Protein AF-Q6SKG0-F1 (afdb_monomer)

Organism: Paenarthrobacter aurescens (NCBI:txid43663)

Secondary structure (DSSP, 8-state):
-----HHHHHHHHHHHHHHHHHTT------SSHHHHHHHHHHHTTTTSTT---HHHHHHHHHHHHHHTHHHHHHHHHHHHHHHHHHHHHHHT-S--EEEEEEE-SSSEEEEEEETTB--S-GGGS-EEE-STT-SSHHHHHHHHTS-EEEEPP--TT-S-SEEEEEEEEEP-SSS--EEEEEEEEEESS-HHHHHTTHHHHHHHHHHHHHHHHHHHHHHHH--

pLDDT: mean 86.15, std 16.07, range [31.67, 98.69]

Nearest PDB structures (foldseek):
  5hl6-assembly1_B  TM=5.448E-01  e=1.831E-05  Burkholderia vietnamiensis G4
  8isk-assembly1_B  TM=4.109E-01  e=7.933E-02  Zea mays
  4f7u-assembly2_Q  TM=2.952E-01  e=3.413E-01  Drosophila melanogaster
  6alk-assembly1_A  TM=3.141E-01  e=2.149E+00  Fagus sylvatica
  9gnm-assembly1_A  TM=3.282E-01  e=2.951E+00  Escherichia coli

Foldseek 3Di:
DDDQDPVRCVVCVVVVQVVCVVVVDRDDDDPAPVVVVQCVQLVVPVPPPPDDDPLRLLQLLLVLCQVCLVVVQVVVLVLQLVLQVVQCVLQVHPDKKKWKWFANSPQKIWRRYINVDGDPDPVPIDIFGAACPTPDVQNNCLRRVHWDKAADPDDPPDQAGIKIKHFAFADAPPGHTGRGMMMMMGHNDGRVSCVVSCVSRVVSVVVSSPVVSDVSNCSRHPD

Sequence (223 aa):
SFAVSKDQFAEIRSALSDQWRAVGLQPVLLEDHSDAAQIIRELRHVTLPSYLSPQQRSRLLWEAHTRRFQDLQSTHVDQLERDASTMREALDVDRLNLTLWLANGEGELVKWAAQDRVYRDLAALRTVSTGHDSEWIAGKALGVDEVLIQDLPDDPTRRWRSVLAAPIPVPHPDFPAHSAAVLTLGLPEEASRYDASSMMWAGSLAEIADQWGLELSAVAFDH

Radius of gyration: 19.19 Å; Cα contacts (8 Å, |Δi|>4): 357; chains: 1; bounding box: 44×55×47 Å

Mean predicted aligned error: 8.41 Å

Structure (mmCIF, N/CA/C/O backbone):
data_AF-Q6SKG0-F1
#
_entry.id   AF-Q6SKG0-F1
#
loop_
_atom_site.group_PDB
_atom_site.id
_atom_site.type_symbol
_atom_site.label_atom_id
_atom_site.label_alt_id
_atom_site.label_comp_id
_atom_site.label_asym_id
_atom_site.label_entity_id
_atom_site.label_seq_id
_atom_site.pdbx_PDB_ins_code
_atom_site.Cartn_x
_atom_site.Cartn_y
_atom_site.Cartn_z
_atom_site.occupancy
_atom_site.B_iso_or_equiv
_atom_site.auth_seq_id
_atom_site.auth_comp_id
_atom_site.auth_asym_id
_atom_site.auth_atom_id
_atom_site.pdbx_PDB_model_num
ATOM 1 N N . SER A 1 1 ? 10.544 36.830 3.043 1.00 32.66 1 SER A N 1
ATOM 2 C CA . SER A 1 1 ? 11.067 35.465 2.876 1.00 32.66 1 SER A CA 1
ATOM 3 C C . SER A 1 1 ? 11.248 34.897 4.269 1.00 32.66 1 SER A C 1
ATOM 5 O O . SER A 1 1 ? 12.126 35.367 4.976 1.00 32.66 1 SER A O 1
ATOM 7 N N . PHE A 1 2 ? 10.337 34.032 4.716 1.00 31.67 2 PHE A N 1
ATOM 8 C CA . PHE A 1 2 ? 10.376 33.416 6.046 1.00 31.67 2 PHE A CA 1
ATOM 9 C C . PHE A 1 2 ? 10.642 31.924 5.852 1.00 31.67 2 PHE A C 1
ATOM 11 O O . PHE A 1 2 ? 9.712 31.132 5.793 1.00 31.67 2 PHE A O 1
ATOM 18 N N . ALA A 1 3 ? 11.909 31.563 5.662 1.00 37.06 3 ALA A N 1
ATOM 19 C CA . ALA A 1 3 ? 12.345 30.173 5.681 1.00 37.06 3 ALA A CA 1
ATOM 20 C C . ALA A 1 3 ? 12.946 29.915 7.065 1.00 37.06 3 ALA A C 1
ATOM 22 O O . ALA A 1 3 ? 14.038 30.393 7.365 1.00 37.06 3 ALA A O 1
ATOM 23 N N . VAL A 1 4 ? 12.180 29.250 7.926 1.00 42.06 4 VAL A N 1
ATOM 24 C CA . VAL A 1 4 ? 12.609 28.807 9.258 1.00 42.06 4 VAL A CA 1
ATOM 25 C C . VAL A 1 4 ? 13.083 27.361 9.106 1.00 42.06 4 VAL A C 1
ATOM 27 O O . VAL A 1 4 ? 12.373 26.556 8.507 1.00 42.06 4 VAL A O 1
ATOM 30 N N . SER A 1 5 ? 14.284 27.029 9.581 1.00 48.53 5 SER A N 1
ATOM 31 C CA . SER A 1 5 ? 14.792 25.647 9.528 1.00 48.53 5 SER A CA 1
ATOM 32 C C . SER A 1 5 ? 14.084 24.741 10.552 1.00 48.53 5 SER A C 1
ATOM 34 O O . SER A 1 5 ? 13.493 25.237 11.509 1.00 48.53 5 SER A O 1
ATOM 36 N N . LYS A 1 6 ? 14.150 23.408 10.385 1.00 45.81 6 LYS A N 1
ATOM 37 C CA . LYS A 1 6 ? 13.520 22.408 11.286 1.00 45.81 6 LYS A CA 1
ATOM 38 C C . LYS A 1 6 ? 13.923 22.609 12.755 1.00 45.81 6 LYS A C 1
ATOM 40 O O . LYS A 1 6 ? 13.064 22.558 13.631 1.00 45.81 6 LYS A O 1
ATOM 45 N N . ASP A 1 7 ? 15.189 22.942 13.005 1.00 53.22 7 ASP A N 1
ATOM 46 C CA . ASP A 1 7 ? 15.705 23.213 14.354 1.00 53.22 7 ASP A CA 1
ATOM 47 C C . ASP A 1 7 ? 15.093 24.489 14.951 1.00 53.22 7 ASP A C 1
ATOM 49 O O . ASP A 1 7 ? 14.637 24.499 16.091 1.00 53.22 7 ASP A O 1
ATOM 53 N N . GLN A 1 8 ? 14.975 25.546 14.144 1.00 49.38 8 GLN A N 1
ATOM 54 C CA . GLN A 1 8 ? 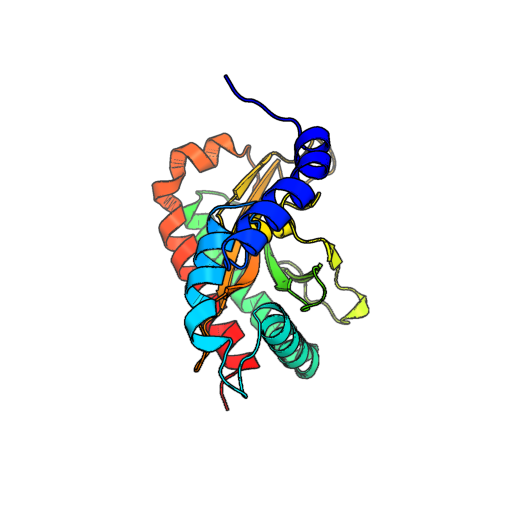14.342 26.797 14.561 1.00 49.38 8 GLN A CA 1
ATOM 55 C C . GLN A 1 8 ? 12.828 26.629 14.760 1.00 49.38 8 GLN A C 1
ATOM 57 O O . GLN A 1 8 ? 12.248 27.223 15.665 1.00 49.38 8 GLN A O 1
ATOM 62 N N . PHE A 1 9 ? 12.165 25.799 13.950 1.00 55.91 9 PHE A N 1
ATOM 63 C CA . PHE A 1 9 ? 10.747 25.499 14.131 1.00 55.91 9 PHE A CA 1
ATOM 64 C C . PHE A 1 9 ? 10.509 24.673 15.398 1.00 55.91 9 PHE A C 1
ATOM 66 O O . PHE A 1 9 ? 9.574 24.976 16.134 1.00 55.91 9 PHE A O 1
ATOM 73 N N . ALA A 1 10 ? 11.370 23.695 15.706 1.00 59.00 10 ALA A N 1
ATOM 74 C CA . ALA A 1 10 ? 11.306 22.919 16.945 1.00 59.00 10 ALA A CA 1
ATOM 75 C C . ALA A 1 10 ? 11.432 23.808 18.196 1.00 59.00 10 ALA A C 1
ATOM 77 O O . ALA A 1 10 ? 10.702 23.598 19.166 1.00 59.00 10 ALA A O 1
ATOM 78 N N . GLU A 1 11 ? 12.281 24.838 18.145 1.00 57.69 11 GLU A N 1
ATOM 79 C CA . GLU A 1 11 ? 12.440 25.824 19.222 1.00 57.69 11 GLU A CA 1
ATOM 80 C C . GLU A 1 11 ? 11.211 26.734 19.396 1.00 57.69 11 GLU A C 1
ATOM 82 O O . GLU A 1 11 ? 10.848 27.078 20.521 1.00 57.69 11 GLU A O 1
ATOM 87 N N . ILE A 1 12 ? 10.526 27.105 18.308 1.00 62.91 12 ILE A N 1
ATOM 88 C CA . ILE A 1 12 ? 9.364 28.016 18.357 1.00 62.91 12 ILE A CA 1
ATOM 89 C C . ILE A 1 12 ? 8.037 27.243 18.541 1.00 62.91 12 ILE A C 1
ATOM 91 O O . ILE A 1 12 ? 7.012 27.817 18.923 1.00 62.91 12 ILE A O 1
ATOM 95 N N . ARG A 1 13 ? 8.049 25.920 18.330 1.00 54.59 13 ARG A N 1
ATOM 96 C CA . ARG A 1 13 ? 6.890 25.011 18.367 1.00 54.59 13 ARG A CA 1
ATOM 97 C C . ARG A 1 13 ? 6.073 25.116 19.654 1.00 54.59 13 ARG A C 1
ATOM 99 O O . ARG A 1 13 ? 4.839 25.163 19.602 1.00 54.59 13 ARG A O 1
ATOM 106 N N . SER A 1 14 ? 6.743 25.133 20.807 1.00 60.50 14 SER A N 1
ATOM 107 C CA . SER A 1 14 ? 6.058 25.208 22.102 1.00 60.50 14 SER A CA 1
ATOM 108 C C . SER A 1 14 ? 5.440 26.588 22.316 1.00 60.50 14 SER A C 1
ATOM 110 O O . SER A 1 14 ? 4.273 26.676 22.681 1.00 60.50 14 SER A O 1
ATOM 112 N N . ALA A 1 15 ? 6.166 27.656 21.974 1.00 63.50 15 ALA A N 1
ATOM 113 C CA . ALA A 1 15 ? 5.698 29.032 22.112 1.00 63.50 15 ALA A CA 1
ATOM 114 C C . ALA A 1 15 ? 4.458 29.314 21.245 1.00 63.50 15 ALA A C 1
ATOM 116 O O . ALA A 1 15 ? 3.506 29.940 21.713 1.00 63.50 15 ALA A O 1
ATOM 117 N N . LEU A 1 16 ? 4.428 28.802 20.010 1.00 56.94 16 LEU A N 1
ATOM 118 C CA . LEU A 1 16 ? 3.247 28.854 19.142 1.00 56.94 16 LEU A CA 1
ATOM 119 C C . LEU A 1 16 ? 2.083 28.051 19.730 1.00 56.94 16 LEU A C 1
ATOM 121 O O . LEU A 1 16 ? 0.961 28.544 19.791 1.00 56.94 16 LEU A O 1
ATOM 125 N N . SER A 1 17 ? 2.336 26.837 20.217 1.00 59.09 17 SER A N 1
ATOM 126 C CA . SER A 1 17 ? 1.279 26.005 20.800 1.00 59.09 17 SER A CA 1
ATOM 127 C C . SER A 1 17 ? 0.659 26.643 22.051 1.00 59.09 17 SER A C 1
ATOM 129 O O . SER A 1 17 ? -0.557 26.606 22.247 1.00 59.09 17 SER A O 1
ATOM 131 N N . ASP A 1 18 ? 1.479 27.274 22.885 1.00 65.75 18 ASP A N 1
ATOM 132 C CA . ASP A 1 18 ? 1.037 27.894 24.131 1.00 65.75 18 ASP A CA 1
ATOM 133 C C . ASP A 1 18 ? 0.256 29.192 23.886 1.00 65.75 18 ASP A C 1
ATOM 135 O O . ASP A 1 18 ? -0.733 29.451 24.574 1.00 65.75 18 ASP A O 1
ATOM 139 N N . GLN A 1 19 ? 0.606 29.963 22.850 1.00 54.81 19 GLN A N 1
ATOM 140 C CA . GLN A 1 19 ? -0.176 31.136 22.441 1.00 54.81 19 GLN A CA 1
ATOM 141 C C . GLN A 1 19 ? -1.596 30.770 21.997 1.00 54.81 19 GLN A C 1
ATOM 143 O O . GLN A 1 19 ? -2.548 31.460 22.348 1.00 54.81 19 GLN A O 1
ATOM 148 N N . TRP A 1 20 ? -1.763 29.675 21.257 1.00 58.28 20 TRP A N 1
ATOM 149 C CA . TRP A 1 20 ? -3.080 29.259 20.769 1.00 58.28 20 TRP A CA 1
ATOM 150 C C . TRP A 1 20 ? -3.925 28.644 21.891 1.00 58.28 20 TRP A C 1
ATOM 152 O O . TRP A 1 20 ? -5.117 28.941 21.998 1.00 58.28 20 TRP A O 1
ATOM 162 N N . ARG A 1 21 ? -3.291 27.898 22.809 1.00 72.56 21 ARG A N 1
ATOM 163 C CA . ARG A 1 21 ? -3.927 27.436 24.056 1.00 72.56 21 ARG A CA 1
ATOM 164 C C . ARG A 1 21 ? -4.391 28.585 24.941 1.00 72.56 21 ARG A C 1
ATOM 166 O O . ARG A 1 21 ? -5.466 28.487 25.527 1.00 72.56 21 ARG A O 1
ATOM 173 N N . ALA A 1 22 ? -3.640 29.684 25.002 1.00 62.75 22 ALA A N 1
ATOM 174 C CA . ALA A 1 22 ? -4.023 30.870 25.769 1.00 62.75 22 ALA A CA 1
ATOM 175 C C . ALA A 1 22 ? -5.307 31.549 25.248 1.00 62.75 22 ALA A C 1
ATOM 177 O O . ALA A 1 22 ? -5.973 32.252 26.004 1.00 62.75 22 ALA A O 1
ATOM 178 N N . VAL A 1 23 ? -5.688 31.302 23.988 1.00 59.22 23 VAL A N 1
ATOM 179 C CA . VAL A 1 23 ? -6.944 31.779 23.372 1.00 59.22 23 VAL A CA 1
ATOM 180 C C . VAL A 1 23 ? -8.030 30.682 23.377 1.00 59.22 23 VAL A C 1
ATOM 182 O O . VAL A 1 23 ? -9.098 30.843 22.797 1.00 59.22 23 VAL A O 1
ATOM 185 N N . GLY A 1 24 ? -7.790 29.560 24.066 1.00 44.38 24 GLY A N 1
ATOM 186 C CA . GLY A 1 24 ? -8.742 28.453 24.196 1.00 44.38 24 GLY A CA 1
ATOM 187 C C . GLY A 1 24 ? -8.784 27.502 22.997 1.00 44.38 24 GLY A C 1
ATOM 188 O O . GLY A 1 24 ? -9.693 26.680 22.907 1.00 44.38 24 GLY A O 1
ATOM 189 N N . LEU A 1 25 ? -7.818 27.591 22.079 1.00 47.69 25 LEU A N 1
ATOM 190 C CA . LEU A 1 25 ? -7.682 26.671 20.950 1.00 47.69 25 LEU A CA 1
ATOM 191 C C . LEU A 1 25 ? -6.746 25.516 21.319 1.00 47.69 25 LEU A C 1
ATOM 193 O O . LEU A 1 25 ? -5.767 25.699 22.038 1.00 47.69 25 LEU A O 1
ATOM 197 N N . GLN A 1 26 ? -7.018 24.320 20.800 1.00 57.41 26 GLN A N 1
ATOM 198 C CA . GLN A 1 26 ? -6.138 23.163 20.962 1.00 57.41 26 GLN A CA 1
ATOM 199 C C . GLN A 1 26 ? -5.333 22.979 19.663 1.00 57.41 26 GLN A C 1
ATOM 201 O O . GLN A 1 26 ? -5.867 22.441 18.693 1.00 57.41 26 GLN A O 1
ATOM 206 N N . PRO A 1 27 ? -4.087 23.486 19.587 1.00 42.84 27 PRO A N 1
ATOM 207 C CA . PRO A 1 27 ? -3.313 23.442 18.355 1.00 42.84 27 PRO A CA 1
ATOM 208 C C . PRO A 1 27 ? -2.903 22.005 18.037 1.00 42.84 27 PRO A C 1
ATOM 210 O O . PRO A 1 27 ? -2.313 21.313 18.870 1.00 42.84 27 PRO A O 1
ATOM 213 N N . VAL A 1 28 ? -3.202 21.585 16.810 1.00 52.84 28 VAL A N 1
ATOM 214 C CA . VAL A 1 28 ? -2.710 20.347 16.210 1.00 52.84 28 VAL A CA 1
ATOM 215 C C . VAL A 1 28 ? -1.646 20.752 15.201 1.00 52.84 28 VAL A C 1
ATOM 217 O O . VAL A 1 28 ? -1.937 21.438 14.225 1.00 52.84 28 VAL A O 1
ATOM 220 N N . LEU A 1 29 ? -0.397 20.404 15.496 1.00 48.81 29 LEU A N 1
ATOM 221 C CA . LEU A 1 29 ? 0.732 20.687 14.618 1.00 48.81 29 LEU A CA 1
ATOM 222 C C . LEU A 1 29 ? 0.882 19.533 13.640 1.00 48.81 29 LEU A C 1
ATOM 224 O O . LEU A 1 29 ? 0.980 18.384 14.064 1.00 48.81 29 LEU A O 1
ATOM 228 N N . LEU A 1 30 ? 0.869 19.875 12.361 1.00 50.22 30 LEU A N 1
ATOM 229 C CA . LEU A 1 30 ? 0.820 18.949 11.242 1.00 50.22 30 LEU A CA 1
ATOM 230 C C . LEU A 1 30 ? 2.053 19.182 10.386 1.00 50.22 30 LEU A C 1
ATOM 232 O O . LEU A 1 30 ? 2.393 20.336 10.121 1.00 50.22 30 LEU A O 1
ATOM 236 N N . GLU A 1 31 ? 2.738 18.099 10.033 1.00 46.78 31 GLU A N 1
ATOM 237 C CA . GLU A 1 31 ? 3.952 18.161 9.220 1.00 46.78 31 GLU A CA 1
ATOM 238 C C . GLU A 1 31 ? 3.608 18.132 7.721 1.00 46.78 31 GLU A C 1
ATOM 240 O O . GLU A 1 31 ? 4.309 18.791 6.961 1.00 46.78 31 GLU A O 1
ATOM 245 N N . ASP A 1 32 ? 2.460 17.549 7.328 1.00 53.19 32 ASP A N 1
ATOM 246 C CA . ASP A 1 32 ? 1.981 17.499 5.938 1.00 53.19 32 ASP A CA 1
ATOM 247 C C . ASP A 1 32 ? 0.460 17.766 5.778 1.00 53.19 32 ASP A C 1
ATOM 249 O O . ASP A 1 32 ? -0.346 17.659 6.709 1.00 53.19 32 ASP A O 1
ATOM 253 N N . HIS A 1 33 ? 0.040 18.160 4.566 1.00 53.59 33 HIS A N 1
ATOM 254 C CA . HIS A 1 33 ? -1.359 18.494 4.243 1.00 53.59 33 HIS A CA 1
ATOM 255 C C . HIS A 1 33 ? -2.311 17.282 4.273 1.00 53.59 33 HIS A C 1
ATOM 257 O O . HIS A 1 33 ? -3.500 17.443 4.569 1.00 53.59 33 HIS A O 1
ATOM 263 N N . SER A 1 34 ? -1.807 16.081 3.993 1.00 57.22 34 SER A N 1
ATOM 264 C CA . SER A 1 34 ? -2.552 14.818 4.066 1.00 57.22 34 SER A CA 1
ATOM 265 C C . SER A 1 34 ? -2.885 14.427 5.507 1.00 57.22 34 SER A C 1
ATOM 267 O O . SER A 1 34 ? -4.039 14.096 5.795 1.00 57.22 34 SER A O 1
ATOM 269 N N . ASP A 1 35 ? -1.947 14.606 6.442 1.00 63.66 35 ASP A N 1
ATOM 270 C CA . ASP A 1 35 ? -2.199 14.441 7.880 1.00 63.66 35 ASP A CA 1
ATOM 271 C C . ASP A 1 35 ? -3.311 15.379 8.361 1.00 63.66 35 ASP A C 1
ATOM 273 O O . ASP A 1 35 ? -4.195 14.986 9.128 1.00 63.66 35 ASP A O 1
ATOM 277 N N . ALA A 1 36 ? -3.319 16.624 7.870 1.00 67.19 36 ALA A N 1
ATOM 278 C CA . ALA A 1 36 ? -4.369 17.590 8.180 1.00 67.19 36 ALA A CA 1
ATOM 279 C C . ALA A 1 36 ? -5.747 17.097 7.729 1.00 67.19 36 ALA A C 1
ATOM 281 O O . ALA A 1 36 ? -6.715 17.146 8.494 1.00 67.19 36 ALA A O 1
ATOM 282 N N . ALA A 1 37 ? -5.835 16.603 6.493 1.00 74.81 37 ALA A N 1
ATOM 283 C CA . ALA A 1 37 ? -7.068 16.066 5.939 1.00 74.81 37 ALA A CA 1
ATOM 284 C C . ALA A 1 37 ? -7.541 14.833 6.720 1.00 74.81 37 ALA A C 1
ATOM 286 O O . ALA A 1 37 ? -8.726 14.752 7.059 1.00 74.81 37 ALA A O 1
ATOM 287 N N . GLN A 1 38 ? -6.634 13.912 7.068 1.00 80.00 38 GLN A N 1
ATOM 288 C CA . GLN A 1 38 ? -6.981 12.748 7.878 1.00 80.00 38 GLN A CA 1
ATOM 289 C C . GLN A 1 38 ? -7.516 13.176 9.241 1.00 80.00 38 GLN A C 1
ATOM 291 O O . GLN A 1 38 ? -8.612 12.766 9.613 1.00 80.00 38 GLN A O 1
ATOM 296 N N . ILE A 1 39 ? -6.824 14.068 9.953 1.00 79.12 39 ILE A N 1
ATOM 297 C CA . ILE A 1 39 ? -7.284 14.550 11.260 1.00 79.12 39 ILE A CA 1
ATOM 298 C C . ILE A 1 39 ? -8.662 15.199 11.153 1.00 79.12 39 ILE A C 1
ATOM 300 O O . ILE A 1 39 ? -9.536 14.894 11.961 1.00 79.12 39 ILE A O 1
ATOM 304 N N . ILE A 1 40 ? -8.907 16.035 10.141 1.00 79.56 40 ILE A N 1
ATOM 305 C CA . ILE A 1 40 ? -10.224 16.655 9.928 1.00 79.56 40 ILE A CA 1
ATOM 306 C C . ILE A 1 40 ? -11.322 15.594 9.747 1.00 79.56 40 ILE A C 1
ATOM 308 O O . ILE A 1 40 ? -12.419 15.756 10.293 1.00 79.56 40 ILE A O 1
ATOM 312 N N . ARG A 1 41 ? -11.043 14.505 9.016 1.00 83.44 41 ARG A N 1
ATOM 313 C CA . ARG A 1 41 ? -11.975 13.375 8.855 1.00 83.44 41 ARG A CA 1
ATOM 314 C C . ARG A 1 41 ? -12.211 12.640 10.179 1.00 83.44 41 ARG A C 1
ATOM 316 O O . ARG A 1 41 ? -13.355 12.311 10.499 1.00 83.44 41 ARG A O 1
ATOM 323 N N . GLU A 1 42 ? -11.162 12.433 10.971 1.00 86.94 42 GLU A N 1
ATOM 324 C CA . GLU A 1 42 ? -11.243 11.738 12.261 1.00 86.94 42 GLU A CA 1
ATOM 325 C C . GLU A 1 42 ? -11.952 12.564 13.343 1.00 86.94 42 GLU A C 1
ATOM 327 O O . GLU A 1 42 ? -12.691 11.995 14.142 1.00 86.94 42 GLU A O 1
ATOM 332 N N . LEU A 1 43 ? -11.800 13.897 13.366 1.00 84.44 43 LEU A N 1
ATOM 333 C CA . LEU A 1 43 ? -12.284 14.779 14.446 1.00 84.44 43 LEU A CA 1
ATOM 334 C C . LEU A 1 43 ? -13.766 14.586 14.797 1.00 84.44 43 LEU A C 1
ATOM 336 O O . LEU A 1 43 ? -14.151 14.738 15.954 1.00 84.44 43 LEU A O 1
ATOM 340 N N . ARG A 1 44 ? -14.599 14.231 13.813 1.00 82.00 44 ARG A N 1
ATOM 341 C CA . ARG A 1 44 ? -16.038 13.981 14.011 1.00 82.00 44 ARG A CA 1
ATOM 342 C C . ARG A 1 44 ? -16.332 12.714 14.822 1.00 82.00 44 ARG A C 1
ATOM 344 O O . ARG A 1 44 ? -17.438 12.577 15.333 1.00 82.00 44 ARG A O 1
ATOM 351 N N . HIS A 1 45 ? -15.357 11.818 14.931 1.00 82.75 45 HIS A N 1
ATOM 352 C CA . HIS A 1 45 ? -15.480 10.495 15.535 1.00 82.75 45 HIS A CA 1
ATOM 353 C C . HIS A 1 45 ? -14.724 10.381 16.863 1.00 82.75 45 HIS A C 1
ATOM 355 O O . HIS A 1 45 ? -15.084 9.538 17.671 1.00 82.75 45 HIS A O 1
ATOM 361 N N . VAL A 1 46 ? -13.732 11.243 17.133 1.00 83.00 46 VAL A N 1
ATOM 362 C CA . VAL A 1 46 ? -12.845 11.155 18.318 1.00 83.00 46 VAL A CA 1
ATOM 363 C C . VAL A 1 46 ? -13.594 11.146 19.660 1.00 83.00 46 VAL A C 1
ATOM 365 O O . VAL A 1 46 ? -13.092 10.613 20.645 1.00 83.00 46 VAL A O 1
ATOM 368 N N . THR A 1 47 ? -14.795 11.722 19.726 1.00 80.75 47 THR A N 1
ATOM 369 C CA . THR A 1 47 ? -15.618 11.743 20.947 1.00 80.75 47 THR A CA 1
ATOM 370 C C . THR A 1 47 ? -16.482 10.493 21.133 1.00 80.75 47 THR A C 1
ATOM 372 O O . THR A 1 47 ? -17.104 10.341 22.187 1.00 80.75 47 THR A O 1
ATOM 375 N N . LEU A 1 48 ? -16.545 9.599 20.141 1.00 85.19 48 LEU A N 1
ATOM 376 C CA . LEU A 1 48 ? -17.306 8.357 20.227 1.00 85.19 48 LEU A CA 1
ATOM 377 C C . LEU A 1 48 ? -16.582 7.364 21.153 1.00 85.19 48 LEU A C 1
ATOM 379 O O . LEU A 1 48 ? -15.391 7.124 20.968 1.00 85.19 48 LEU A O 1
ATOM 383 N N . PRO A 1 49 ? -17.275 6.715 22.108 1.00 85.12 49 PRO A N 1
ATOM 384 C CA . PRO A 1 49 ? -16.649 5.733 23.001 1.00 85.12 49 PRO A CA 1
ATOM 385 C C . PRO A 1 49 ? -16.038 4.524 22.281 1.00 85.12 49 PRO A C 1
ATOM 387 O O . PRO A 1 49 ? -15.131 3.889 22.809 1.00 85.12 49 PRO A O 1
ATOM 390 N N . SER A 1 50 ? -16.552 4.195 21.095 1.00 89.81 50 SER A N 1
ATOM 391 C CA . SER A 1 50 ? -16.074 3.105 20.242 1.00 89.81 50 SER A CA 1
ATOM 392 C C . SER A 1 50 ? -14.965 3.525 19.278 1.00 89.81 50 SER A C 1
ATOM 394 O O . SER A 1 50 ? -14.513 2.691 18.500 1.00 89.81 50 SER A O 1
ATOM 396 N N . TYR A 1 51 ? -14.553 4.798 19.286 1.00 90.12 51 TYR A N 1
ATOM 397 C CA . TYR A 1 51 ? -13.588 5.325 18.330 1.00 90.12 51 TYR A CA 1
ATOM 398 C C . TYR A 1 51 ? -12.270 4.553 18.359 1.00 90.12 51 TYR A C 1
ATOM 400 O O . TYR A 1 51 ? -11.651 4.376 19.410 1.00 90.12 51 TYR A O 1
ATOM 408 N N . LEU A 1 52 ? -11.826 4.157 17.169 1.00 89.19 52 LEU A N 1
ATOM 409 C CA . LEU A 1 52 ? -10.517 3.570 16.940 1.00 89.19 52 LEU A CA 1
ATOM 410 C C . LEU A 1 52 ? -9.688 4.535 16.104 1.00 89.19 52 LEU A C 1
ATOM 412 O O . LEU A 1 52 ? -10.097 4.899 15.003 1.00 89.19 52 LEU A O 1
ATOM 416 N N . SER A 1 53 ? -8.511 4.913 16.597 1.00 88.75 53 SER A N 1
ATOM 417 C CA . SER A 1 53 ? -7.565 5.728 15.834 1.00 88.75 53 SER A CA 1
ATOM 418 C C . SER A 1 53 ? -7.037 4.974 14.604 1.00 88.75 53 SER A C 1
ATOM 420 O O . SER A 1 53 ? -7.006 3.739 14.621 1.00 88.75 53 SER A O 1
ATOM 422 N N . PRO A 1 54 ? -6.537 5.672 13.563 1.00 90.44 54 PRO A N 1
ATOM 423 C CA . PRO A 1 54 ? -5.883 5.028 12.419 1.00 90.44 54 PRO A CA 1
ATOM 424 C C . PRO A 1 54 ? -4.825 3.997 12.834 1.00 90.44 54 PRO A C 1
ATOM 426 O O . PRO A 1 54 ? -4.786 2.889 12.309 1.00 90.44 54 PRO A O 1
ATOM 429 N N . GLN A 1 55 ? -4.028 4.310 13.861 1.00 90.31 55 GLN A N 1
ATOM 430 C CA . GLN A 1 55 ? -3.024 3.395 14.402 1.00 90.31 55 GLN A CA 1
ATOM 431 C C . GLN A 1 55 ? -3.643 2.116 14.988 1.00 90.31 55 GLN A C 1
ATOM 433 O O . GLN A 1 55 ? -3.147 1.018 14.735 1.00 90.31 55 GLN A O 1
ATOM 438 N N . GLN A 1 56 ? -4.725 2.240 15.762 1.00 91.62 56 GLN A N 1
ATOM 439 C CA . GLN A 1 56 ? -5.436 1.087 16.321 1.00 91.62 56 GLN A CA 1
ATOM 440 C C . GLN A 1 56 ? -6.078 0.244 15.216 1.00 91.62 56 GLN A C 1
ATOM 442 O O . GLN A 1 56 ? -5.987 -0.980 15.262 1.00 91.62 56 GLN A O 1
ATOM 447 N N . ARG A 1 57 ? -6.661 0.881 14.195 1.00 94.94 57 ARG A N 1
ATOM 448 C CA . ARG A 1 57 ? -7.234 0.183 13.036 1.00 94.94 57 ARG A CA 1
ATOM 449 C C . ARG A 1 57 ? -6.163 -0.552 12.223 1.00 94.94 57 ARG A C 1
ATOM 451 O O . ARG A 1 57 ? -6.382 -1.702 11.863 1.00 94.94 57 ARG A O 1
ATOM 458 N N . SER A 1 58 ? -4.984 0.042 12.012 1.00 95.38 58 SER A N 1
ATOM 459 C CA . SER A 1 58 ? -3.842 -0.653 11.391 1.00 95.38 58 SER A CA 1
ATOM 460 C C . SER A 1 58 ? -3.364 -1.845 12.223 1.00 95.38 58 SER A C 1
ATOM 462 O O . SER A 1 58 ? -3.068 -2.895 11.663 1.00 95.38 58 SER A O 1
ATOM 464 N N . ARG A 1 59 ? -3.350 -1.732 13.560 1.00 96.12 59 ARG A N 1
ATOM 465 C CA . ARG A 1 59 ? -3.039 -2.871 14.439 1.00 96.12 59 ARG A CA 1
ATOM 466 C C . ARG A 1 59 ? -4.062 -4.004 14.286 1.00 96.12 59 ARG A C 1
ATOM 468 O O . ARG A 1 59 ? -3.658 -5.149 14.126 1.00 96.12 59 ARG A O 1
ATOM 475 N N . LEU A 1 60 ? -5.363 -3.700 14.273 1.00 96.88 60 LEU A N 1
ATOM 476 C CA . LEU A 1 60 ? -6.411 -4.710 14.054 1.00 96.88 60 LEU A CA 1
ATOM 477 C C . LEU A 1 60 ? -6.275 -5.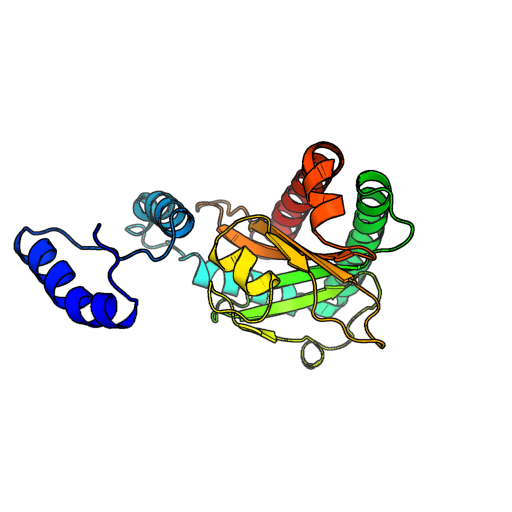393 12.691 1.00 96.88 60 LEU A C 1
ATOM 479 O O . LEU A 1 60 ? -6.382 -6.616 12.596 1.00 96.88 60 LEU A O 1
ATOM 483 N N . LEU A 1 61 ? -5.987 -4.609 11.649 1.00 97.12 61 LEU A N 1
ATOM 484 C CA . LEU A 1 61 ? -5.712 -5.122 10.313 1.00 97.12 61 LEU A CA 1
ATOM 485 C C . LEU A 1 61 ? -4.530 -6.091 10.340 1.00 97.12 61 LEU A C 1
ATOM 487 O O . LEU A 1 61 ? -4.659 -7.229 9.888 1.00 97.12 61 LEU A O 1
ATOM 491 N N . TRP A 1 62 ? -3.407 -5.686 10.928 1.00 97.62 62 TRP A N 1
ATOM 492 C CA . TRP A 1 62 ? -2.221 -6.526 11.074 1.00 97.62 62 TRP A CA 1
ATOM 493 C C . TRP A 1 62 ? -2.504 -7.828 11.841 1.00 97.62 62 TRP A C 1
ATOM 495 O O . TRP A 1 62 ? -2.141 -8.918 11.393 1.00 97.62 62 TRP A O 1
ATOM 505 N N . GLU A 1 63 ? -3.208 -7.754 12.969 1.00 97.81 63 GLU A N 1
ATOM 506 C CA . GLU A 1 63 ? -3.579 -8.918 13.784 1.00 97.81 63 GLU A CA 1
ATOM 507 C C . GLU A 1 63 ? -4.521 -9.884 13.046 1.00 97.81 63 GLU A C 1
ATOM 509 O O . GLU A 1 63 ? -4.406 -11.106 13.172 1.00 97.81 63 GLU A O 1
ATOM 514 N N . ALA A 1 64 ? -5.463 -9.372 12.251 1.00 97.44 64 ALA A N 1
ATOM 515 C CA . ALA A 1 64 ? -6.334 -10.205 11.426 1.00 97.44 64 ALA A CA 1
ATOM 516 C C . ALA A 1 64 ?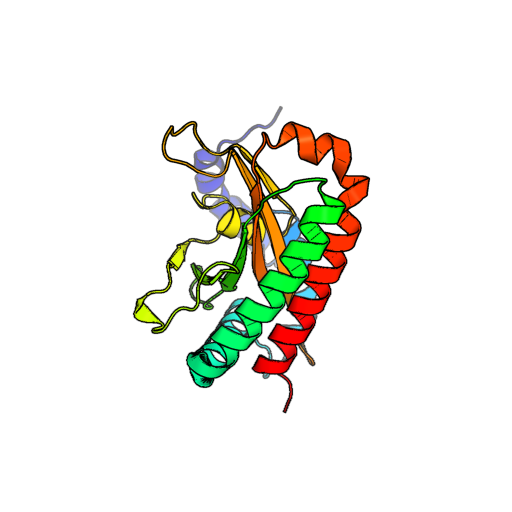 -5.546 -10.955 10.340 1.00 97.44 64 ALA A C 1
ATOM 518 O O . ALA A 1 64 ? -5.726 -12.164 10.168 1.00 97.44 64 ALA A O 1
ATOM 519 N N . HIS A 1 65 ? -4.623 -10.263 9.670 1.00 97.88 65 HIS A N 1
ATOM 520 C CA . HIS A 1 65 ? -3.800 -10.846 8.615 1.00 97.88 65 HIS A CA 1
ATOM 521 C C . HIS A 1 65 ? -2.824 -11.889 9.163 1.00 97.88 65 HIS A C 1
ATOM 523 O O . HIS A 1 65 ? -2.752 -13.006 8.653 1.00 97.88 65 HIS A O 1
ATOM 529 N N . THR A 1 66 ? -2.111 -11.571 10.244 1.00 97.38 66 THR A N 1
ATOM 530 C CA . THR A 1 66 ? -1.129 -12.481 10.858 1.00 97.38 66 THR A CA 1
ATOM 531 C C . THR A 1 66 ? -1.759 -13.774 11.379 1.00 97.38 66 THR A C 1
ATOM 533 O O . THR A 1 66 ? -1.172 -14.842 11.204 1.00 97.38 66 THR A O 1
ATOM 536 N N . ARG A 1 67 ? -2.983 -13.730 11.927 1.00 96.94 67 ARG A N 1
ATOM 537 C CA . ARG A 1 67 ? -3.734 -14.940 12.327 1.00 96.94 67 ARG A CA 1
ATOM 538 C C . ARG A 1 67 ? -4.025 -15.889 11.165 1.00 96.94 67 ARG A C 1
ATOM 540 O O . ARG A 1 67 ? -4.158 -17.089 11.385 1.00 96.94 67 ARG A O 1
ATOM 547 N N . ARG A 1 68 ? -4.116 -15.362 9.945 1.00 96.12 68 ARG A N 1
ATOM 548 C CA . ARG A 1 68 ? -4.410 -16.107 8.712 1.00 96.12 68 ARG A CA 1
ATOM 549 C C . ARG A 1 68 ? -3.210 -16.139 7.764 1.00 96.12 68 ARG A C 1
ATOM 551 O O . ARG A 1 68 ? -3.380 -16.317 6.563 1.00 96.12 68 ARG A O 1
ATOM 558 N N . PHE A 1 69 ? -1.997 -15.958 8.295 1.00 96.75 69 PHE A N 1
ATOM 559 C CA . PHE A 1 69 ? -0.792 -15.735 7.496 1.00 96.75 69 PHE A CA 1
ATOM 560 C C . PHE A 1 69 ? -0.592 -16.787 6.404 1.00 96.75 69 PHE A C 1
ATOM 562 O O . PHE A 1 69 ? -0.416 -16.425 5.248 1.00 96.75 69 PHE A O 1
ATOM 569 N N . GLN A 1 70 ? -0.659 -18.077 6.745 1.00 93.62 70 GLN A N 1
ATOM 570 C CA . GLN A 1 70 ? -0.395 -19.150 5.780 1.00 93.62 70 GLN A CA 1
ATOM 571 C C . GLN A 1 70 ? -1.376 -19.129 4.599 1.00 93.62 70 GLN A C 1
ATOM 573 O O . GLN A 1 70 ? -0.944 -19.220 3.452 1.00 93.62 70 GLN A O 1
ATOM 578 N N . ASP A 1 71 ? -2.667 -18.936 4.872 1.00 94.69 71 ASP A N 1
ATOM 579 C CA . ASP A 1 71 ? -3.714 -18.920 3.844 1.00 94.69 71 ASP A CA 1
ATOM 580 C C . ASP A 1 71 ? -3.635 -17.655 2.974 1.00 94.69 71 ASP A C 1
ATOM 582 O O . ASP A 1 71 ? -3.757 -17.700 1.745 1.00 94.69 71 ASP A O 1
ATOM 586 N N . LEU A 1 72 ? -3.412 -16.505 3.617 1.00 97.12 72 LEU A N 1
ATOM 587 C CA . LEU A 1 72 ? -3.364 -15.213 2.940 1.00 97.12 72 LEU A CA 1
ATOM 588 C C . LEU A 1 72 ? -2.076 -15.026 2.143 1.00 97.12 72 LEU A C 1
ATOM 590 O O . LEU A 1 72 ? -2.113 -14.357 1.120 1.00 97.12 72 LEU A O 1
ATOM 594 N N . GLN A 1 73 ? -0.953 -15.620 2.552 1.00 96.81 73 GLN A N 1
ATOM 595 C CA . GLN A 1 73 ? 0.305 -15.497 1.812 1.00 96.81 73 GLN A CA 1
ATOM 596 C C . GLN A 1 73 ? 0.177 -16.000 0.377 1.00 96.81 73 GLN A C 1
ATOM 598 O O . GLN A 1 73 ? 0.478 -15.254 -0.550 1.00 96.81 73 GLN A O 1
ATOM 603 N N . SER A 1 74 ? -0.302 -17.229 0.173 1.00 94.69 74 SER A N 1
ATOM 604 C CA . SER A 1 74 ? -0.488 -17.765 -1.180 1.00 94.69 74 SER A CA 1
ATOM 605 C C . SER A 1 74 ? -1.501 -16.944 -1.975 1.00 94.69 74 SER A C 1
ATOM 607 O O . SER A 1 74 ? -1.204 -16.520 -3.086 1.00 94.69 74 SER A O 1
ATOM 609 N N . THR A 1 75 ? -2.646 -16.632 -1.363 1.00 97.12 75 THR A N 1
ATOM 610 C CA . THR A 1 75 ? -3.711 -15.848 -2.006 1.00 97.12 75 THR A CA 1
ATOM 611 C C . THR A 1 75 ? -3.215 -14.472 -2.454 1.00 97.12 75 THR A C 1
ATOM 613 O O . THR A 1 75 ? -3.459 -14.053 -3.584 1.00 97.12 75 THR A O 1
ATOM 616 N N . HIS A 1 76 ? -2.482 -13.771 -1.587 1.00 98.25 76 HIS A N 1
ATOM 617 C CA . HIS A 1 76 ? -1.995 -12.429 -1.877 1.00 98.25 76 HIS A CA 1
ATOM 618 C C . HIS A 1 76 ? -0.873 -12.453 -2.915 1.00 98.25 76 HIS A C 1
ATOM 620 O O . HIS A 1 76 ? -0.815 -11.562 -3.752 1.00 98.25 76 HIS A O 1
ATOM 626 N N . VAL A 1 77 ? 0.002 -13.464 -2.908 1.00 98.00 77 VAL A N 1
ATOM 627 C CA . VAL A 1 77 ? 1.034 -13.621 -3.946 1.00 98.00 77 VAL A CA 1
ATOM 628 C C . VAL A 1 77 ? 0.399 -13.875 -5.318 1.00 98.00 77 VAL A C 1
ATOM 630 O O . VAL A 1 77 ? 0.798 -13.236 -6.289 1.00 98.00 77 VAL A O 1
ATOM 633 N N . ASP A 1 78 ? -0.637 -14.715 -5.392 1.00 97.50 78 ASP A N 1
ATOM 634 C CA . ASP A 1 78 ? -1.374 -14.979 -6.636 1.00 97.50 78 ASP A CA 1
ATOM 635 C C . ASP A 1 78 ? -2.146 -13.745 -7.140 1.00 97.50 78 ASP A C 1
ATOM 637 O O . ASP A 1 78 ? -2.299 -13.545 -8.348 1.00 97.50 78 ASP A O 1
ATOM 641 N N . GLN A 1 79 ? -2.659 -12.904 -6.234 1.00 98.19 79 GLN A N 1
ATOM 642 C CA . GLN A 1 79 ? -3.249 -11.612 -6.598 1.00 98.19 79 GLN A CA 1
ATOM 643 C C . GLN A 1 79 ? -2.173 -10.645 -7.112 1.00 98.19 79 GLN A C 1
ATOM 645 O O . GLN A 1 79 ? -2.328 -10.102 -8.203 1.00 98.19 79 GLN A O 1
ATOM 650 N N . LEU A 1 80 ? -1.038 -10.524 -6.413 1.00 98.50 80 LEU A N 1
ATOM 651 C CA . LEU A 1 80 ? 0.076 -9.676 -6.850 1.00 98.50 80 LEU A CA 1
ATOM 652 C C . LEU A 1 80 ? 0.630 -10.087 -8.218 1.00 98.50 80 LEU A C 1
ATOM 654 O O . LEU A 1 80 ? 1.021 -9.211 -8.980 1.00 98.50 80 LEU A O 1
ATOM 658 N N . GLU A 1 81 ? 0.672 -11.377 -8.559 1.00 97.69 81 GLU A N 1
ATOM 659 C CA . GLU A 1 81 ? 1.113 -11.821 -9.891 1.00 97.69 81 GLU A CA 1
ATOM 660 C C . GLU A 1 81 ? 0.126 -11.408 -10.997 1.00 97.69 81 GLU A C 1
ATOM 662 O O . GLU A 1 81 ? 0.543 -11.024 -12.094 1.00 97.69 81 GLU A O 1
ATOM 667 N N . ARG A 1 82 ? -1.184 -11.425 -10.713 1.00 97.81 82 ARG A N 1
ATOM 668 C CA . ARG A 1 82 ? -2.210 -10.922 -11.642 1.00 97.81 82 ARG A CA 1
ATOM 669 C C . ARG A 1 82 ? -2.095 -9.411 -11.820 1.00 97.81 82 ARG A C 1
ATOM 671 O O . ARG A 1 82 ? -1.997 -8.947 -12.955 1.00 97.81 82 ARG A O 1
ATOM 678 N N . ASP A 1 83 ? -1.999 -8.674 -10.719 1.00 98.31 83 ASP A N 1
ATOM 679 C CA . ASP A 1 83 ? -1.806 -7.220 -10.721 1.00 98.31 83 ASP A CA 1
ATOM 680 C C . ASP A 1 83 ? -0.511 -6.831 -11.440 1.00 98.31 83 ASP A C 1
ATOM 682 O O . ASP A 1 83 ? -0.456 -5.850 -12.181 1.00 98.31 83 ASP A O 1
ATOM 686 N N . ALA A 1 84 ? 0.539 -7.638 -11.280 1.00 97.88 84 ALA A N 1
ATOM 687 C CA . ALA A 1 84 ? 1.801 -7.451 -11.971 1.00 97.88 84 ALA A CA 1
ATOM 688 C C . ALA A 1 84 ? 1.653 -7.578 -13.484 1.00 97.88 84 ALA A C 1
ATOM 690 O O . ALA A 1 84 ? 2.319 -6.848 -14.213 1.00 97.88 84 ALA A O 1
ATOM 691 N N . SER A 1 85 ? 0.791 -8.476 -13.966 1.00 97.62 85 SER A N 1
ATOM 692 C CA . SER A 1 85 ? 0.484 -8.578 -15.393 1.00 97.62 85 SER A CA 1
ATOM 693 C C . SER A 1 85 ? -0.194 -7.312 -15.906 1.00 97.62 85 SER A C 1
ATOM 695 O O . SER A 1 85 ? 0.287 -6.733 -16.877 1.00 97.62 85 SER A O 1
ATOM 697 N N . THR A 1 86 ? -1.225 -6.835 -15.205 1.00 97.56 86 THR A N 1
ATOM 698 C CA . THR A 1 86 ? -1.920 -5.582 -15.536 1.00 97.56 86 THR A CA 1
ATOM 699 C C . THR A 1 86 ? -0.947 -4.403 -15.574 1.00 97.56 86 THR A C 1
ATOM 701 O O . THR A 1 86 ? -0.927 -3.627 -16.526 1.00 97.56 86 THR A O 1
ATOM 704 N N . MET A 1 87 ? -0.076 -4.293 -14.568 1.00 97.81 87 MET A N 1
ATOM 705 C CA . MET A 1 87 ? 0.882 -3.193 -14.491 1.00 97.81 87 MET A CA 1
ATOM 706 C C . MET A 1 87 ? 1.996 -3.292 -15.536 1.00 97.81 87 MET A C 1
ATOM 708 O O . MET A 1 87 ? 2.459 -2.254 -15.995 1.00 97.81 87 MET A O 1
ATOM 712 N N . ARG A 1 88 ? 2.422 -4.496 -15.947 1.00 97.25 88 ARG A N 1
ATOM 713 C CA . ARG A 1 88 ? 3.397 -4.663 -17.044 1.00 97.25 88 ARG A CA 1
ATOM 714 C C . ARG A 1 88 ? 2.858 -4.090 -18.347 1.00 97.25 88 ARG A C 1
ATOM 716 O O . ARG A 1 88 ? 3.585 -3.380 -19.034 1.00 97.25 88 ARG A O 1
ATOM 723 N N . GLU A 1 89 ? 1.594 -4.375 -18.649 1.00 96.19 89 GLU A N 1
ATOM 724 C CA . GLU A 1 89 ? 0.911 -3.855 -19.835 1.00 96.19 89 GLU A CA 1
ATOM 725 C C . GLU A 1 89 ? 0.742 -2.333 -19.757 1.00 96.19 89 GLU A C 1
ATOM 727 O O . GLU A 1 89 ? 1.081 -1.629 -20.704 1.00 96.19 89 GLU A O 1
ATOM 732 N N . ALA A 1 90 ? 0.293 -1.812 -18.612 1.00 96.19 90 ALA A N 1
ATOM 733 C CA . ALA A 1 90 ? 0.063 -0.379 -18.428 1.00 96.19 90 ALA A CA 1
ATOM 734 C C . ALA A 1 90 ? 1.356 0.463 -18.452 1.00 96.19 90 ALA A C 1
ATOM 736 O O . ALA A 1 90 ? 1.354 1.600 -18.926 1.00 96.19 90 ALA A O 1
ATOM 737 N N . LEU A 1 91 ? 2.462 -0.086 -17.938 1.00 95.44 91 LEU A N 1
ATOM 738 C CA . LEU A 1 91 ? 3.773 0.574 -17.889 1.00 95.44 91 LEU A CA 1
ATOM 739 C C . LEU A 1 91 ? 4.647 0.300 -19.123 1.00 95.44 91 LEU A C 1
ATOM 741 O O . LEU A 1 91 ? 5.733 0.871 -19.205 1.00 95.44 91 LEU A O 1
ATOM 745 N N . ASP A 1 92 ? 4.203 -0.564 -20.044 1.00 94.81 92 ASP A N 1
ATOM 746 C CA . ASP A 1 92 ? 4.969 -1.028 -21.211 1.00 94.81 92 ASP A CA 1
ATOM 747 C C . ASP A 1 92 ? 6.362 -1.574 -20.826 1.00 94.81 92 ASP A C 1
ATOM 749 O O . ASP A 1 92 ? 7.405 -1.126 -21.309 1.00 94.81 92 ASP A O 1
ATOM 753 N N . VAL A 1 93 ? 6.393 -2.526 -19.882 1.00 95.00 93 VAL A N 1
ATOM 754 C CA . VAL A 1 93 ? 7.633 -3.161 -19.400 1.00 95.00 93 VAL A CA 1
ATOM 755 C C . VAL A 1 93 ? 7.546 -4.685 -19.388 1.00 95.00 93 VAL A C 1
ATOM 757 O O . VAL A 1 93 ? 6.586 -5.275 -18.898 1.00 95.00 93 VAL A O 1
ATOM 760 N N . ASP A 1 94 ? 8.628 -5.349 -19.801 1.00 93.56 94 ASP A N 1
ATOM 761 C CA . ASP A 1 94 ? 8.715 -6.820 -19.775 1.00 93.56 94 ASP A CA 1
ATOM 762 C C . ASP A 1 94 ? 8.738 -7.394 -18.354 1.00 93.56 94 ASP A C 1
ATOM 764 O O . ASP A 1 94 ? 8.359 -8.539 -18.098 1.00 93.56 94 ASP A O 1
ATOM 768 N N . ARG A 1 95 ? 9.276 -6.620 -17.408 1.00 93.88 95 ARG A N 1
ATOM 769 C CA . ARG A 1 95 ? 9.524 -7.070 -16.041 1.00 93.88 95 ARG A CA 1
ATOM 770 C C . ARG A 1 95 ? 9.296 -5.947 -15.047 1.00 93.88 95 ARG A C 1
ATOM 772 O O . ARG A 1 95 ? 9.778 -4.837 -15.232 1.00 93.88 95 ARG A O 1
ATOM 779 N N . LEU A 1 96 ? 8.669 -6.304 -13.939 1.00 95.81 96 LEU A N 1
ATOM 780 C CA . LEU A 1 96 ? 8.542 -5.492 -12.735 1.00 95.81 96 LEU A CA 1
ATOM 781 C C . LEU A 1 96 ? 8.438 -6.426 -11.526 1.00 95.81 96 LEU A C 1
ATOM 783 O O . LEU A 1 96 ? 8.385 -7.649 -11.697 1.00 95.81 96 LEU A O 1
ATOM 787 N N . ASN A 1 97 ? 8.423 -5.868 -10.320 1.00 95.88 97 ASN A N 1
ATOM 788 C CA . ASN A 1 97 ? 8.111 -6.628 -9.113 1.00 95.88 97 ASN A CA 1
ATOM 789 C C . ASN A 1 97 ? 7.198 -5.854 -8.173 1.00 95.88 97 ASN A C 1
ATOM 791 O O . ASN A 1 97 ? 7.647 -4.884 -7.562 1.00 95.88 97 ASN A O 1
ATOM 795 N N . LEU A 1 98 ? 5.971 -6.341 -8.011 1.00 97.88 98 LEU A N 1
ATOM 796 C CA . LEU A 1 98 ? 5.016 -5.860 -7.029 1.00 97.88 98 LEU A CA 1
ATOM 797 C C . LEU A 1 98 ? 5.320 -6.423 -5.642 1.00 97.88 98 LEU A C 1
ATOM 799 O O . LEU A 1 98 ? 5.783 -7.553 -5.449 1.00 97.88 98 LEU A O 1
ATOM 803 N N . THR A 1 99 ? 5.079 -5.596 -4.639 1.00 98.38 99 THR A N 1
ATOM 804 C CA . THR A 1 99 ? 5.212 -5.945 -3.232 1.00 98.38 99 THR A CA 1
ATOM 805 C C . THR A 1 99 ? 4.175 -5.176 -2.437 1.00 98.38 99 THR A C 1
ATOM 807 O O . THR A 1 99 ? 4.091 -3.957 -2.559 1.00 98.38 99 THR A O 1
ATOM 810 N N . LEU A 1 100 ? 3.435 -5.899 -1.605 1.00 98.69 100 LEU A N 1
ATOM 811 C CA . LEU A 1 100 ? 2.480 -5.356 -0.655 1.00 98.69 100 LEU A CA 1
ATOM 812 C C . LEU A 1 100 ? 3.149 -5.189 0.710 1.00 98.69 100 LEU A C 1
ATOM 814 O O . LEU A 1 100 ? 3.752 -6.127 1.243 1.00 98.69 100 LEU A O 1
ATOM 818 N N . TRP A 1 101 ? 3.002 -4.002 1.282 1.00 98.50 101 TRP A N 1
ATOM 819 C CA . TRP A 1 101 ? 3.433 -3.654 2.629 1.00 98.50 101 TRP A CA 1
ATOM 820 C C . TRP A 1 101 ? 2.210 -3.364 3.491 1.00 98.50 101 TRP A C 1
ATOM 822 O O . TRP A 1 101 ? 1.312 -2.666 3.033 1.00 98.50 101 TRP A O 1
ATOM 832 N N . LEU A 1 102 ? 2.185 -3.859 4.728 1.00 98.25 102 LEU A N 1
ATOM 833 C CA . LEU A 1 102 ? 1.108 -3.599 5.689 1.00 98.25 102 LEU A CA 1
ATOM 834 C C . LEU A 1 102 ? 1.643 -2.827 6.890 1.00 98.25 102 LEU A C 1
ATOM 836 O O . LEU A 1 102 ? 2.713 -3.153 7.406 1.00 98.25 102 LEU A O 1
ATOM 840 N N . ALA A 1 103 ? 0.897 -1.828 7.353 1.00 96.50 103 ALA A N 1
ATOM 841 C CA . ALA A 1 103 ? 1.215 -1.119 8.582 1.00 96.50 103 ALA A CA 1
ATOM 842 C C . ALA A 1 103 ? 0.888 -2.007 9.786 1.00 96.50 103 ALA A C 1
ATOM 844 O O . ALA A 1 103 ? -0.223 -2.521 9.895 1.00 96.50 103 ALA A O 1
ATOM 845 N N . ASN A 1 104 ? 1.829 -2.162 10.717 1.00 93.00 104 ASN A N 1
ATOM 846 C CA . ASN A 1 104 ? 1.634 -3.010 11.902 1.00 93.00 104 ASN A CA 1
ATOM 847 C C . ASN A 1 104 ? 0.944 -2.293 13.080 1.00 93.00 104 ASN A C 1
ATOM 849 O O . ASN A 1 104 ? 0.680 -2.901 14.116 1.00 93.00 104 ASN A O 1
ATOM 853 N N . GLY A 1 105 ? 0.666 -0.992 12.944 1.00 88.88 105 GLY A N 1
ATOM 854 C CA . GLY A 1 105 ? 0.131 -0.157 14.025 1.00 88.88 105 GLY A CA 1
ATOM 855 C C . GLY A 1 105 ? 1.184 0.317 15.038 1.00 88.88 105 GLY A C 1
ATOM 856 O O . GLY A 1 105 ? 0.833 0.928 16.045 1.00 88.88 105 GLY A O 1
ATOM 857 N N . GLU A 1 106 ? 2.471 0.093 14.775 1.00 88.56 106 GLU A N 1
ATOM 858 C CA . GLU A 1 106 ? 3.601 0.485 15.637 1.00 88.56 106 GLU A CA 1
ATOM 859 C C . GLU A 1 106 ? 4.498 1.549 14.994 1.00 88.56 106 GLU A C 1
ATOM 861 O O . GLU A 1 106 ? 5.582 1.837 15.488 1.00 88.56 106 GLU A O 1
ATOM 866 N N . GLY A 1 107 ? 4.014 2.194 13.927 1.00 82.94 107 GLY A N 1
ATOM 867 C CA . GLY A 1 107 ? 4.802 3.155 13.147 1.00 82.94 107 GLY A CA 1
ATOM 868 C C . GLY A 1 107 ? 5.756 2.478 12.161 1.00 82.94 107 GLY A C 1
ATOM 869 O O . GLY A 1 107 ? 6.748 3.074 11.736 1.00 82.94 107 GLY A O 1
ATOM 870 N N . GLU A 1 108 ? 5.470 1.225 11.807 1.00 91.38 108 GLU A N 1
ATOM 871 C CA . GLU A 1 108 ? 6.275 0.447 10.880 1.00 91.38 108 GLU A CA 1
ATOM 872 C C . GLU A 1 108 ? 5.412 -0.164 9.771 1.00 91.38 108 GLU A C 1
ATOM 874 O O . GLU A 1 108 ? 4.225 -0.458 9.946 1.00 91.38 108 GLU A O 1
ATOM 879 N N . LEU A 1 109 ? 6.045 -0.381 8.622 1.00 94.94 109 LEU A N 1
ATOM 880 C CA . LEU A 1 109 ? 5.534 -1.180 7.519 1.00 94.94 109 LEU A CA 1
ATOM 881 C C . LEU A 1 109 ? 6.260 -2.516 7.484 1.00 94.94 109 LEU A C 1
ATOM 883 O O . LEU A 1 109 ? 7.489 -2.579 7.527 1.00 94.94 109 LEU A O 1
ATOM 887 N N . VAL A 1 110 ? 5.499 -3.584 7.309 1.00 97.62 110 VAL A N 1
ATOM 888 C CA . VAL A 1 110 ? 6.023 -4.931 7.131 1.00 97.62 110 VAL A CA 1
ATOM 889 C C . VAL A 1 110 ? 5.814 -5.351 5.685 1.00 97.62 110 VAL A C 1
ATOM 891 O O . VAL A 1 110 ? 4.704 -5.257 5.163 1.00 97.62 110 VAL A O 1
ATOM 894 N N . LYS A 1 111 ? 6.878 -5.826 5.029 1.00 97.50 111 LYS A N 1
ATOM 895 C CA . LYS A 1 111 ? 6.838 -6.400 3.680 1.00 97.50 111 LYS A CA 1
ATOM 896 C C . LYS A 1 111 ? 6.034 -7.695 3.715 1.00 97.50 111 LYS A C 1
ATOM 898 O O . LYS A 1 111 ? 6.608 -8.763 3.899 1.00 97.50 111 LYS A O 1
ATOM 903 N N . TRP A 1 112 ? 4.721 -7.580 3.574 1.00 97.94 112 TRP A N 1
ATOM 904 C CA . TRP A 1 112 ? 3.778 -8.670 3.762 1.00 97.94 112 TRP A CA 1
ATOM 905 C C . TRP A 1 112 ? 3.893 -9.715 2.660 1.00 97.94 112 TRP A C 1
ATOM 907 O O . TRP A 1 112 ? 4.125 -10.880 2.957 1.00 97.94 112 TRP A O 1
ATOM 917 N N . ALA A 1 113 ? 3.771 -9.309 1.397 1.00 97.62 113 ALA A N 1
ATOM 918 C CA . ALA A 1 113 ? 3.794 -10.223 0.259 1.00 97.62 113 ALA A CA 1
ATOM 919 C C . ALA A 1 113 ? 4.578 -9.620 -0.909 1.00 97.62 113 ALA A C 1
ATOM 921 O O . ALA A 1 113 ? 4.647 -8.403 -1.072 1.00 97.62 113 ALA A O 1
ATOM 922 N N . ALA A 1 114 ? 5.187 -10.471 -1.728 1.00 96.94 114 ALA A N 1
ATOM 923 C CA . ALA A 1 114 ? 5.847 -1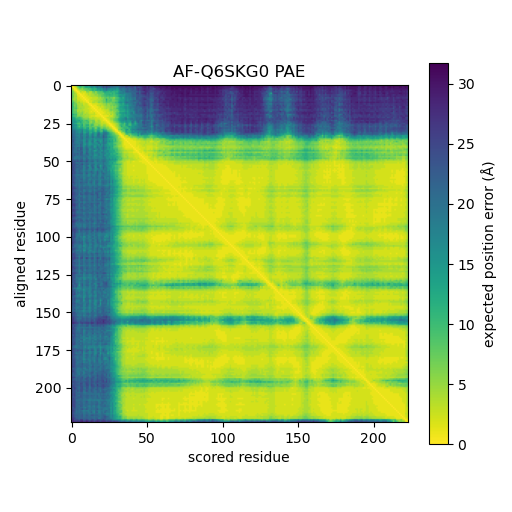0.072 -2.965 1.00 96.94 114 ALA A CA 1
ATOM 924 C C . ALA A 1 114 ? 5.505 -11.084 -4.053 1.00 96.94 114 ALA A C 1
ATOM 926 O O . ALA A 1 114 ? 5.508 -12.278 -3.778 1.00 96.94 114 ALA A O 1
ATOM 927 N N . GLN A 1 115 ? 5.248 -10.621 -5.277 1.00 96.12 115 GLN A N 1
ATOM 928 C CA . GLN A 1 115 ? 4.779 -11.497 -6.363 1.00 96.12 115 GLN A CA 1
ATOM 929 C C . GLN A 1 115 ? 5.729 -12.690 -6.625 1.00 96.12 115 GLN A C 1
ATOM 931 O O . GLN A 1 115 ? 5.313 -13.746 -7.079 1.00 96.12 115 GLN A O 1
ATOM 936 N N . ASP A 1 116 ? 7.029 -12.526 -6.348 1.00 93.50 116 ASP A N 1
ATOM 937 C CA . ASP A 1 116 ? 8.078 -13.475 -6.726 1.00 93.50 116 ASP A CA 1
ATOM 938 C C . ASP A 1 116 ? 8.361 -14.560 -5.675 1.00 93.50 116 ASP A C 1
ATOM 940 O O . ASP A 1 116 ? 9.231 -15.410 -5.892 1.00 93.50 116 ASP A O 1
ATOM 944 N N . ARG A 1 117 ? 7.694 -14.523 -4.512 1.00 94.25 117 ARG A N 1
ATOM 945 C CA . ARG A 1 117 ? 7.954 -15.461 -3.412 1.00 94.25 117 ARG A CA 1
ATOM 946 C C . ARG A 1 117 ? 6.796 -15.564 -2.428 1.00 94.25 117 ARG A C 1
ATOM 948 O O . ARG A 1 117 ? 6.156 -14.580 -2.088 1.00 94.25 117 ARG A O 1
ATOM 955 N N . VAL A 1 118 ? 6.6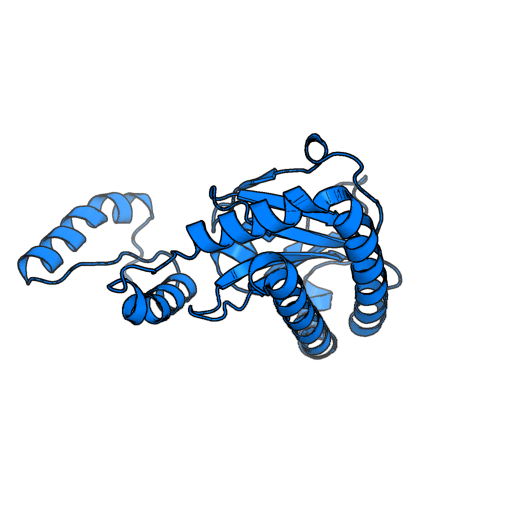60 -16.750 -1.842 1.00 96.25 118 VAL A N 1
ATOM 956 C CA . VAL A 1 118 ? 5.786 -16.998 -0.691 1.00 96.25 118 VAL A CA 1
ATOM 957 C C . VAL A 1 118 ? 6.635 -17.057 0.575 1.00 96.25 118 VAL A C 1
ATOM 959 O O . VAL A 1 118 ? 7.574 -17.858 0.665 1.00 96.25 118 VAL A O 1
ATOM 962 N N . TYR A 1 119 ? 6.313 -16.227 1.565 1.00 96.06 119 TYR A N 1
ATOM 963 C CA . TYR A 1 119 ? 6.947 -16.299 2.878 1.00 96.06 119 TYR A CA 1
ATOM 964 C C . TYR A 1 119 ? 6.329 -17.435 3.698 1.00 96.06 119 TYR A C 1
ATOM 966 O O . TYR A 1 119 ? 5.114 -17.574 3.774 1.00 96.06 119 TYR A O 1
ATOM 974 N N . ARG A 1 120 ? 7.173 -18.269 4.318 1.00 94.12 120 ARG A N 1
ATOM 975 C CA . ARG A 1 120 ? 6.719 -19.411 5.138 1.00 94.12 120 ARG A CA 1
ATOM 976 C C . ARG A 1 120 ? 6.556 -19.081 6.619 1.00 94.12 120 ARG A C 1
ATOM 978 O O . ARG A 1 120 ? 5.935 -19.854 7.339 1.00 94.12 120 ARG A O 1
ATOM 985 N N . ASP A 1 121 ? 7.124 -17.963 7.057 1.00 94.62 121 ASP A N 1
ATOM 986 C CA . ASP A 1 121 ? 7.129 -17.526 8.449 1.00 94.62 121 ASP A CA 1
ATOM 987 C C . ASP A 1 121 ? 7.034 -15.995 8.512 1.00 94.62 121 ASP A C 1
ATOM 989 O O . ASP A 1 121 ? 7.664 -15.299 7.710 1.00 94.62 121 ASP A O 1
ATOM 993 N N . LEU A 1 122 ? 6.279 -15.486 9.487 1.00 94.31 122 LEU A N 1
ATOM 994 C CA . LEU A 1 122 ? 6.195 -14.067 9.827 1.00 94.31 122 LEU A CA 1
ATOM 995 C C . LEU A 1 122 ? 7.565 -13.495 10.209 1.00 94.31 122 LEU A C 1
ATOM 997 O O . LEU A 1 122 ? 7.870 -12.357 9.863 1.00 94.31 122 LEU A O 1
ATOM 1001 N N . ALA A 1 123 ? 8.424 -14.289 10.855 1.00 94.44 123 ALA A N 1
ATOM 1002 C CA . ALA A 1 123 ? 9.772 -13.861 11.230 1.00 94.44 123 ALA A CA 1
ATOM 1003 C C . ALA A 1 123 ? 10.686 -13.582 10.018 1.00 94.44 123 ALA A C 1
ATOM 1005 O O . ALA A 1 123 ? 11.731 -12.950 10.163 1.00 94.44 123 ALA A O 1
ATOM 1006 N N . ALA A 1 124 ? 10.311 -14.047 8.820 1.00 93.50 124 ALA A N 1
ATOM 1007 C CA . ALA A 1 124 ? 11.053 -13.791 7.587 1.00 93.50 124 ALA A CA 1
ATOM 1008 C C . ALA A 1 124 ? 10.669 -12.462 6.911 1.00 93.50 124 ALA A C 1
ATOM 1010 O O . ALA A 1 124 ? 11.307 -12.071 5.925 1.00 93.50 124 ALA A O 1
ATOM 1011 N N . LEU A 1 125 ? 9.622 -11.787 7.394 1.00 96.38 125 LEU A N 1
ATOM 1012 C CA . LEU A 1 125 ? 9.166 -10.529 6.822 1.00 96.38 125 LEU A CA 1
ATOM 1013 C C . LEU A 1 125 ? 10.090 -9.386 7.244 1.00 96.38 125 LEU A C 1
ATOM 1015 O O . LEU A 1 125 ? 10.566 -9.312 8.374 1.00 96.38 125 LEU A O 1
ATOM 1019 N N . ARG A 1 126 ? 10.351 -8.472 6.308 1.00 95.94 126 ARG A N 1
ATOM 1020 C CA . ARG A 1 126 ? 11.143 -7.272 6.584 1.00 95.94 126 ARG A CA 1
ATOM 1021 C C . ARG A 1 126 ? 10.242 -6.187 7.150 1.00 95.94 126 ARG A C 1
ATOM 1023 O O . ARG A 1 126 ? 9.238 -5.867 6.523 1.00 95.94 126 ARG A O 1
ATOM 1030 N N . THR A 1 127 ? 10.690 -5.550 8.220 1.00 95.19 127 THR A N 1
ATOM 1031 C CA . THR A 1 127 ? 10.055 -4.362 8.794 1.00 95.19 127 THR A CA 1
ATOM 1032 C C . THR A 1 127 ? 10.868 -3.111 8.471 1.00 95.19 127 THR A C 1
ATOM 1034 O O . THR A 1 127 ? 12.100 -3.164 8.435 1.00 95.19 127 THR A O 1
ATOM 1037 N N . VAL A 1 128 ? 10.188 -2.002 8.187 1.00 91.19 128 VAL A N 1
ATOM 1038 C CA . VAL A 1 128 ? 10.782 -0.688 7.907 1.00 91.19 128 VAL A CA 1
ATOM 1039 C C . VAL A 1 128 ? 9.986 0.405 8.615 1.00 91.19 128 VAL A C 1
ATOM 1041 O O . VAL A 1 128 ? 8.779 0.269 8.795 1.00 91.19 128 VAL A O 1
ATOM 1044 N N . SER A 1 129 ? 10.635 1.502 8.994 1.00 84.88 129 SER A N 1
ATOM 1045 C CA . SER A 1 129 ? 9.957 2.644 9.614 1.00 84.88 129 SER A CA 1
ATOM 1046 C C . SER A 1 129 ? 9.078 3.408 8.618 1.00 84.88 129 SER A C 1
ATOM 1048 O O . SER A 1 129 ? 9.383 3.486 7.422 1.00 84.88 129 SER A O 1
ATOM 1050 N N . THR A 1 130 ? 7.993 4.003 9.114 1.00 81.81 130 THR A N 1
ATOM 1051 C CA . THR A 1 130 ? 7.132 4.922 8.348 1.00 81.81 130 THR A CA 1
ATOM 1052 C C . THR A 1 130 ? 7.460 6.386 8.615 1.00 81.81 130 THR A C 1
ATOM 1054 O O . THR A 1 130 ? 8.080 6.704 9.629 1.00 81.81 130 THR A O 1
ATOM 1057 N N . GLY A 1 131 ? 6.993 7.273 7.734 1.00 73.06 131 GLY A N 1
ATOM 1058 C CA . GLY A 1 131 ? 7.090 8.725 7.887 1.00 73.06 131 GLY A CA 1
ATOM 1059 C C . GLY A 1 131 ? 7.924 9.386 6.792 1.00 73.06 131 GLY A C 1
ATOM 1060 O O . GLY A 1 131 ? 8.622 8.712 6.031 1.00 73.06 131 GLY A O 1
ATOM 1061 N N . HIS A 1 132 ? 7.864 10.718 6.735 1.00 66.81 132 HIS A N 1
ATOM 1062 C CA . HIS A 1 132 ? 8.564 11.539 5.739 1.00 66.81 132 HIS A CA 1
ATOM 1063 C C . HIS A 1 132 ? 10.081 11.266 5.693 1.00 66.81 132 HIS A C 1
ATOM 1065 O O . HIS A 1 132 ? 10.686 11.184 4.623 1.00 66.81 132 HIS A O 1
ATOM 1071 N N . ASP A 1 133 ? 10.684 11.039 6.863 1.00 67.94 133 ASP A N 1
ATOM 1072 C CA . ASP A 1 133 ? 12.119 10.776 7.018 1.00 67.94 133 ASP A CA 1
ATOM 1073 C C . ASP A 1 133 ? 12.496 9.293 6.769 1.00 67.94 133 ASP A C 1
ATOM 1075 O O . ASP A 1 133 ? 13.648 8.905 6.964 1.00 67.94 133 ASP A O 1
ATOM 1079 N N . SER A 1 134 ? 11.557 8.433 6.342 1.00 76.12 134 SER A N 1
ATOM 1080 C CA . SER A 1 134 ? 11.847 7.015 6.091 1.00 76.12 134 SER A CA 1
ATOM 1081 C C . SER A 1 134 ? 12.836 6.833 4.935 1.00 76.12 134 SER A C 1
ATOM 1083 O O . SER A 1 134 ? 12.676 7.374 3.842 1.00 76.12 134 SER A O 1
ATOM 1085 N N . GLU A 1 135 ? 13.852 5.993 5.129 1.00 83.31 135 GLU A N 1
ATOM 1086 C CA . GLU A 1 135 ? 14.784 5.619 4.055 1.00 83.31 135 GLU A CA 1
ATOM 1087 C C . GLU A 1 135 ? 14.102 4.793 2.948 1.00 83.31 135 GLU A C 1
ATOM 1089 O O . GLU A 1 135 ? 14.619 4.673 1.835 1.00 83.31 135 GLU A O 1
ATOM 1094 N N . TRP A 1 136 ? 12.920 4.241 3.233 1.00 88.44 136 TRP A N 1
ATOM 1095 C CA . TRP A 1 136 ? 12.155 3.407 2.318 1.00 88.44 136 TRP A CA 1
ATOM 1096 C C . TRP A 1 136 ? 11.020 4.210 1.692 1.00 88.44 136 TRP A C 1
ATOM 1098 O O . TRP A 1 136 ? 10.172 4.753 2.397 1.00 88.44 136 TRP A O 1
ATOM 1108 N N . ILE A 1 137 ? 10.938 4.210 0.357 1.00 93.56 137 ILE A N 1
ATOM 1109 C CA . ILE A 1 137 ? 9.853 4.895 -0.366 1.00 93.56 137 ILE A CA 1
ATOM 1110 C C . ILE A 1 137 ? 8.465 4.439 0.087 1.00 93.56 137 ILE A C 1
ATOM 1112 O O . ILE A 1 137 ? 7.553 5.250 0.128 1.00 93.56 137 ILE A O 1
ATOM 1116 N N . ALA A 1 138 ? 8.312 3.174 0.495 1.00 93.50 138 ALA A N 1
ATOM 1117 C CA . ALA A 1 138 ? 7.050 2.683 1.034 1.00 93.50 138 ALA A CA 1
ATOM 1118 C C . ALA A 1 138 ? 6.646 3.447 2.306 1.00 93.50 138 ALA A C 1
ATOM 1120 O O . ALA A 1 138 ? 5.516 3.903 2.425 1.00 93.50 138 ALA A O 1
ATOM 1121 N N . GLY A 1 139 ? 7.589 3.644 3.233 1.00 90.81 139 GLY A N 1
ATOM 1122 C CA . GLY A 1 139 ? 7.352 4.398 4.464 1.00 90.81 139 GLY A CA 1
ATOM 1123 C C . GLY A 1 139 ? 7.071 5.876 4.208 1.00 90.81 139 GLY A C 1
ATOM 1124 O O . GLY A 1 139 ? 6.220 6.447 4.890 1.00 90.81 139 GLY A O 1
ATOM 1125 N N . LYS A 1 140 ? 7.734 6.463 3.203 1.00 90.56 140 LYS A N 1
ATOM 1126 C CA . LYS A 1 140 ? 7.478 7.835 2.745 1.00 90.56 140 LYS A CA 1
ATOM 1127 C C . LYS A 1 140 ? 6.087 7.983 2.147 1.00 90.56 140 LYS A C 1
ATOM 1129 O O . LYS A 1 140 ? 5.341 8.830 2.612 1.00 90.56 140 LYS A O 1
ATOM 1134 N N . ALA A 1 141 ? 5.734 7.137 1.178 1.00 91.56 141 ALA A N 1
ATOM 1135 C CA . ALA A 1 141 ? 4.450 7.171 0.478 1.00 91.56 141 ALA A CA 1
ATOM 1136 C C . ALA A 1 141 ? 3.271 7.004 1.443 1.00 91.56 141 ALA A C 1
ATOM 1138 O O . ALA A 1 141 ? 2.278 7.709 1.316 1.00 91.56 141 ALA A O 1
ATOM 1139 N N . LEU A 1 142 ? 3.405 6.133 2.454 1.00 90.12 142 LEU A N 1
ATOM 1140 C CA . LEU A 1 142 ? 2.407 6.024 3.520 1.00 90.12 142 LEU A CA 1
ATOM 1141 C C . LEU A 1 142 ? 2.322 7.300 4.367 1.00 90.12 142 LEU A C 1
ATOM 1143 O O . LEU A 1 142 ? 1.228 7.717 4.722 1.00 90.12 142 LEU A O 1
ATOM 1147 N N . GLY A 1 143 ? 3.470 7.886 4.720 1.00 84.38 143 GLY A N 1
ATOM 1148 C CA . GLY A 1 143 ? 3.535 9.073 5.572 1.00 84.38 143 GLY A CA 1
ATOM 1149 C C . GLY A 1 143 ? 2.945 10.319 4.914 1.00 84.38 143 GLY A C 1
ATOM 1150 O O . GLY A 1 143 ? 2.224 11.052 5.571 1.00 84.38 143 GLY A O 1
ATOM 1151 N N . VAL A 1 144 ? 3.219 10.533 3.624 1.00 84.44 144 VAL A N 1
ATOM 1152 C CA . VAL A 1 144 ? 2.674 11.683 2.882 1.00 84.44 144 VAL A CA 1
ATOM 1153 C C . VAL A 1 144 ? 1.310 11.399 2.251 1.00 84.44 144 VAL A C 1
ATOM 1155 O O . VAL A 1 144 ? 0.654 12.335 1.811 1.00 84.44 144 VAL A O 1
ATOM 1158 N N . ASP A 1 145 ? 0.862 10.142 2.240 1.00 88.25 145 ASP A N 1
ATOM 1159 C CA . ASP A 1 145 ? -0.377 9.677 1.599 1.00 88.25 145 ASP A CA 1
ATOM 1160 C C . ASP A 1 145 ? -0.466 10.020 0.096 1.00 88.25 145 ASP A C 1
ATOM 1162 O O . ASP A 1 145 ? -1.513 10.401 -0.423 1.00 88.25 145 ASP A O 1
ATOM 1166 N N . GLU A 1 146 ? 0.654 9.878 -0.621 1.00 90.75 146 GLU A N 1
ATOM 1167 C CA . GLU A 1 146 ? 0.757 10.169 -2.056 1.00 90.75 146 GLU A CA 1
ATOM 1168 C C . GLU A 1 146 ? 1.496 9.066 -2.820 1.00 90.75 146 GLU A C 1
ATOM 1170 O O . GLU A 1 146 ? 2.353 8.359 -2.281 1.00 90.75 146 GLU A O 1
ATOM 1175 N N . VAL A 1 147 ? 1.182 8.943 -4.115 1.00 94.25 147 VAL A N 1
ATOM 1176 C CA . VAL A 1 147 ? 1.947 8.091 -5.030 1.00 94.25 147 VAL A CA 1
ATOM 1177 C C . VAL A 1 147 ? 3.307 8.734 -5.275 1.00 94.25 147 VAL A C 1
ATOM 1179 O O . VAL A 1 147 ? 3.393 9.849 -5.785 1.00 94.25 147 VAL A O 1
ATOM 1182 N N . LEU A 1 148 ? 4.371 8.009 -4.945 1.00 94.62 148 LEU A N 1
ATOM 1183 C CA . LEU A 1 148 ? 5.748 8.454 -5.120 1.00 94.62 148 LEU A CA 1
ATOM 1184 C C . LEU A 1 148 ? 6.469 7.568 -6.126 1.00 94.62 148 LEU A C 1
ATOM 1186 O O . LEU A 1 148 ? 6.306 6.349 -6.121 1.00 94.62 148 LEU A O 1
ATOM 1190 N N . ILE A 1 149 ? 7.342 8.164 -6.929 1.00 95.38 149 ILE A N 1
ATOM 1191 C CA . ILE A 1 149 ? 8.319 7.436 -7.733 1.00 95.38 149 ILE A CA 1
ATOM 1192 C C . ILE A 1 149 ? 9.710 8.010 -7.484 1.00 95.38 149 ILE A C 1
ATOM 1194 O O . ILE A 1 149 ? 9.880 9.220 -7.353 1.00 95.38 149 ILE A O 1
ATOM 1198 N N . GLN A 1 150 ? 10.710 7.141 -7.361 1.00 94.50 150 GLN A N 1
ATOM 1199 C CA . GLN A 1 150 ? 12.089 7.575 -7.165 1.00 94.50 150 GLN A CA 1
ATOM 1200 C C . GLN A 1 150 ? 13.077 6.626 -7.837 1.00 94.50 150 GLN A C 1
ATOM 1202 O O . GLN A 1 150 ? 12.871 5.407 -7.860 1.00 94.50 150 GLN A O 1
ATOM 1207 N N . ASP A 1 151 ? 14.192 7.181 -8.300 1.00 94.69 151 ASP A N 1
ATOM 1208 C CA . ASP A 1 151 ? 15.346 6.389 -8.702 1.00 94.69 151 ASP A CA 1
ATOM 1209 C C . ASP A 1 151 ? 16.001 5.735 -7.486 1.00 94.69 151 ASP A C 1
ATOM 1211 O O . ASP A 1 151 ? 16.100 6.298 -6.390 1.00 94.69 151 ASP A O 1
ATOM 1215 N N . LEU A 1 152 ? 16.447 4.503 -7.682 1.00 91.06 152 LEU A N 1
ATOM 1216 C CA . LEU A 1 152 ? 17.268 3.796 -6.724 1.00 91.06 152 LEU A CA 1
ATOM 1217 C C . LEU A 1 152 ? 18.738 4.161 -6.963 1.00 91.06 152 LEU A C 1
ATOM 1219 O O . LEU A 1 152 ? 19.149 4.291 -8.113 1.00 91.06 152 LEU A O 1
ATOM 1223 N N . PRO A 1 153 ? 19.564 4.252 -5.903 1.00 87.75 153 PRO A N 1
ATOM 1224 C CA . PRO A 1 153 ? 21.004 4.416 -6.062 1.00 87.75 153 PRO A CA 1
ATOM 1225 C C . PRO A 1 153 ? 21.601 3.386 -7.028 1.00 87.75 153 PRO A C 1
ATOM 1227 O O . PRO A 1 153 ? 21.229 2.206 -6.963 1.00 87.75 153 PRO A O 1
ATOM 1230 N N . ASP A 1 154 ? 22.540 3.831 -7.863 1.00 80.62 154 ASP A N 1
ATOM 1231 C CA . ASP A 1 154 ? 23.251 2.973 -8.809 1.00 80.62 154 ASP A CA 1
ATOM 1232 C C . ASP A 1 154 ? 24.008 1.865 -8.070 1.00 80.62 154 ASP A C 1
ATOM 1234 O O . ASP A 1 154 ? 24.948 2.109 -7.312 1.00 80.62 154 ASP A O 1
ATOM 1238 N N . ASP A 1 155 ? 23.589 0.624 -8.304 1.00 82.81 155 ASP A N 1
ATOM 1239 C CA . ASP A 1 155 ? 24.224 -0.572 -7.766 1.00 82.81 155 ASP 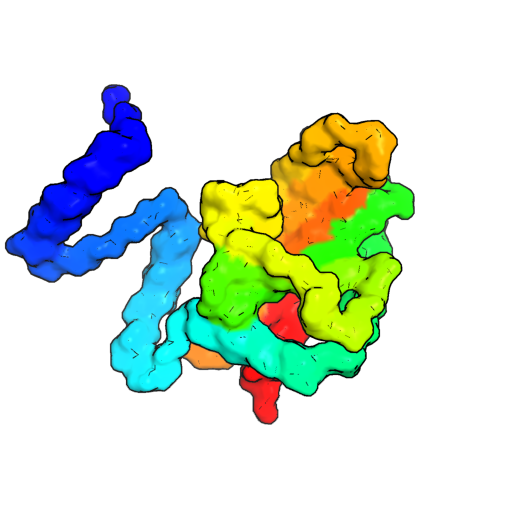A CA 1
ATOM 1240 C C . ASP A 1 155 ? 24.242 -1.649 -8.863 1.00 82.81 155 ASP A C 1
ATOM 1242 O O . ASP A 1 155 ? 23.179 -2.044 -9.352 1.00 82.81 155 ASP A O 1
ATOM 1246 N N . PRO A 1 156 ? 25.426 -2.151 -9.262 1.00 69.94 156 PRO A N 1
ATOM 1247 C CA . PRO A 1 156 ? 25.564 -3.091 -10.374 1.00 69.94 156 PRO A CA 1
ATOM 1248 C C . PRO A 1 156 ? 24.867 -4.438 -10.135 1.00 69.94 156 PRO A C 1
ATOM 1250 O O . PRO A 1 156 ? 24.646 -5.189 -11.083 1.00 69.94 156 PRO A O 1
ATOM 1253 N N . THR A 1 157 ? 24.517 -4.765 -8.889 1.00 75.00 157 THR A N 1
ATOM 1254 C CA . THR A 1 157 ? 23.799 -5.998 -8.534 1.00 75.00 157 THR A CA 1
ATOM 1255 C C . THR A 1 157 ? 22.282 -5.816 -8.484 1.00 75.00 157 THR A C 1
ATOM 1257 O O . THR A 1 157 ? 21.531 -6.789 -8.353 1.00 75.00 157 THR A O 1
ATOM 1260 N N . ARG A 1 158 ? 21.801 -4.573 -8.588 1.00 81.12 158 ARG A N 1
ATOM 1261 C CA . ARG A 1 158 ? 20.399 -4.232 -8.387 1.00 81.12 158 ARG A CA 1
ATOM 1262 C C . ARG A 1 158 ? 19.603 -4.425 -9.674 1.00 81.12 158 ARG A C 1
ATOM 1264 O O . ARG A 1 158 ? 19.912 -3.889 -10.731 1.00 81.12 158 ARG A O 1
ATOM 1271 N N . ARG A 1 159 ? 18.533 -5.215 -9.564 1.00 86.94 159 ARG A N 1
ATOM 1272 C CA . ARG A 1 159 ? 17.646 -5.560 -10.688 1.00 86.94 159 ARG A CA 1
ATOM 1273 C C . ARG A 1 159 ? 16.792 -4.381 -11.174 1.00 86.94 159 ARG A C 1
ATOM 1275 O O . ARG A 1 159 ? 16.428 -4.356 -12.348 1.00 86.94 159 ARG A O 1
ATOM 1282 N N . TRP A 1 160 ? 16.447 -3.467 -10.271 1.00 93.75 160 TRP A N 1
ATOM 1283 C CA . TRP A 1 160 ? 15.506 -2.366 -10.492 1.00 93.75 160 TRP A CA 1
ATOM 1284 C C . TRP A 1 160 ? 16.237 -1.028 -10.464 1.00 93.75 160 TRP A C 1
ATOM 1286 O O . TRP A 1 160 ? 17.117 -0.838 -9.625 1.00 93.75 160 TRP A O 1
ATOM 1296 N N . ARG A 1 161 ? 15.863 -0.118 -11.363 1.00 94.62 161 ARG A N 1
ATOM 1297 C CA . ARG A 1 161 ? 16.433 1.232 -11.454 1.00 94.62 161 ARG A CA 1
ATOM 1298 C C . ARG A 1 161 ? 15.606 2.268 -10.713 1.00 94.62 161 ARG A C 1
ATOM 1300 O O . ARG A 1 161 ? 16.182 3.164 -10.117 1.00 94.62 161 ARG A O 1
ATOM 1307 N N . SER A 1 162 ? 14.290 2.103 -10.674 1.00 95.62 162 SER A N 1
ATOM 1308 C CA . SER A 1 162 ? 13.395 2.962 -9.901 1.00 95.62 162 SER A CA 1
ATOM 1309 C C . SER A 1 162 ? 12.354 2.140 -9.146 1.00 95.62 162 SER A C 1
ATOM 1311 O O . SER A 1 162 ? 12.203 0.928 -9.356 1.00 95.62 162 SER A O 1
ATOM 1313 N N . VAL A 1 163 ? 11.675 2.792 -8.204 1.00 96.19 163 VAL A N 1
ATOM 1314 C CA . VAL A 1 163 ? 10.543 2.226 -7.468 1.00 96.19 163 VAL A CA 1
ATOM 1315 C C . VAL A 1 163 ? 9.398 3.218 -7.470 1.00 96.19 163 VAL A C 1
ATOM 1317 O O . VAL A 1 163 ? 9.591 4.378 -7.118 1.00 96.19 163 VAL A O 1
ATOM 1320 N N . LEU A 1 164 ? 8.215 2.722 -7.813 1.00 97.00 164 LEU A N 1
ATOM 1321 C CA . LEU A 1 164 ? 6.932 3.387 -7.613 1.00 97.00 164 LEU A CA 1
ATOM 1322 C C . LEU A 1 164 ? 6.309 2.862 -6.314 1.00 97.00 164 LEU A C 1
ATOM 1324 O O . LEU A 1 164 ? 6.376 1.661 -6.053 1.00 97.00 164 LEU A O 1
ATOM 1328 N N . ALA A 1 165 ? 5.708 3.727 -5.508 1.00 97.44 165 ALA A N 1
ATOM 1329 C CA . ALA A 1 165 ? 5.016 3.385 -4.274 1.00 97.44 165 ALA A CA 1
ATOM 1330 C C . ALA A 1 165 ? 3.661 4.089 -4.230 1.00 97.44 165 ALA A C 1
ATOM 1332 O O . ALA A 1 165 ? 3.605 5.306 -4.359 1.00 97.44 165 ALA A O 1
ATOM 1333 N N . ALA A 1 166 ? 2.589 3.330 -4.028 1.00 97.50 166 ALA A N 1
ATOM 1334 C CA . ALA A 1 166 ? 1.233 3.845 -3.900 1.00 97.50 166 ALA A CA 1
ATOM 1335 C C . ALA A 1 166 ? 0.652 3.454 -2.536 1.00 97.50 166 ALA A C 1
ATOM 1337 O O . ALA A 1 166 ? 0.597 2.255 -2.237 1.00 97.50 166 ALA A O 1
ATOM 1338 N N . PRO A 1 167 ? 0.242 4.421 -1.697 1.00 96.75 167 PRO A N 1
ATOM 1339 C CA . PRO A 1 167 ? -0.493 4.114 -0.481 1.00 96.75 167 PRO A CA 1
ATOM 1340 C C . PRO A 1 167 ? -1.842 3.487 -0.842 1.00 96.75 167 PRO A C 1
ATOM 1342 O O . PRO A 1 167 ? -2.439 3.797 -1.871 1.00 96.75 167 PRO A O 1
ATOM 1345 N N . ILE A 1 168 ? -2.300 2.579 0.011 1.00 98.06 168 ILE A N 1
ATOM 1346 C CA . ILE A 1 168 ? -3.576 1.885 -0.121 1.00 98.06 168 ILE A CA 1
ATOM 1347 C C . ILE A 1 168 ? -4.475 2.354 1.028 1.00 98.06 168 ILE A C 1
ATOM 1349 O O . ILE A 1 168 ? -4.257 1.946 2.183 1.00 98.06 168 ILE A O 1
ATOM 1353 N N . PRO A 1 169 ? -5.485 3.192 0.733 1.00 95.81 169 PRO A N 1
ATOM 1354 C CA . PRO A 1 169 ? -6.545 3.518 1.670 1.00 95.81 169 PRO A CA 1
ATOM 1355 C C . PRO A 1 169 ? -7.374 2.268 1.963 1.00 95.81 169 PRO A C 1
ATOM 1357 O O . PRO A 1 169 ? -7.942 1.658 1.059 1.00 95.81 169 PRO A O 1
ATOM 1360 N N . VAL A 1 170 ? -7.469 1.887 3.234 1.00 97.31 170 VAL A N 1
ATOM 1361 C CA . VAL A 1 170 ? -8.306 0.762 3.656 1.00 97.31 170 VAL A CA 1
ATOM 1362 C C . VAL A 1 170 ? -9.599 1.314 4.260 1.00 97.31 170 VAL A C 1
ATOM 1364 O O . VAL A 1 170 ? -9.535 2.070 5.237 1.00 97.31 170 VAL A O 1
ATOM 1367 N N . PRO A 1 171 ? -10.775 0.989 3.692 1.00 96.62 171 PRO A N 1
ATOM 1368 C CA . PRO A 1 171 ? -12.049 1.394 4.262 1.00 96.62 171 PRO A CA 1
ATOM 1369 C C . PRO A 1 171 ? -12.298 0.708 5.610 1.00 96.62 171 PRO A C 1
ATOM 1371 O O . PRO A 1 171 ? -11.796 -0.377 5.889 1.00 96.62 171 PRO A O 1
ATOM 1374 N N . HIS A 1 172 ? -13.094 1.359 6.454 1.00 94.81 172 HIS A N 1
ATOM 1375 C CA . HIS A 1 172 ? -13.604 0.798 7.700 1.00 94.81 172 HIS A CA 1
ATOM 1376 C C . HIS A 1 172 ? -15.126 1.005 7.730 1.00 94.81 172 HIS A C 1
ATOM 1378 O O . HIS A 1 172 ? -15.583 2.067 7.300 1.00 94.81 172 HIS A O 1
ATOM 1384 N N . PRO A 1 173 ? -15.927 0.048 8.237 1.00 93.25 173 PRO A N 1
ATOM 1385 C CA . PRO A 1 173 ? -17.390 0.160 8.236 1.00 93.25 173 PRO A CA 1
ATOM 1386 C C . PRO A 1 173 ? -17.903 1.399 8.986 1.00 93.25 173 PRO A C 1
ATOM 1388 O O . PRO A 1 173 ? -18.798 2.090 8.506 1.00 93.25 173 PRO A O 1
ATOM 1391 N N . ASP A 1 174 ? -17.295 1.705 10.136 1.00 92.19 174 ASP A N 1
ATOM 1392 C CA . ASP A 1 174 ? -17.760 2.778 11.029 1.00 92.19 174 ASP A CA 1
ATOM 1393 C C . ASP A 1 174 ? -16.894 4.049 11.034 1.00 92.19 174 ASP A C 1
ATOM 1395 O O . ASP A 1 174 ? -17.274 5.052 11.640 1.00 92.19 174 ASP A O 1
ATOM 1399 N N . PHE A 1 175 ? -15.710 4.021 10.414 1.00 91.62 175 PHE A N 1
ATOM 1400 C CA . PHE A 1 175 ? -14.705 5.081 10.553 1.00 91.62 175 PHE A CA 1
ATOM 1401 C C . PHE A 1 175 ? -14.150 5.490 9.189 1.00 91.62 175 PHE A C 1
ATOM 1403 O O . PHE A 1 175 ? -14.228 4.710 8.239 1.00 91.62 175 PHE A O 1
ATOM 1410 N N . PRO A 1 176 ? -13.580 6.702 9.060 1.00 90.75 176 PRO A N 1
ATOM 1411 C CA . PRO A 1 176 ? -12.949 7.118 7.819 1.00 90.75 176 PRO A CA 1
ATOM 1412 C C . PRO A 1 176 ? -11.880 6.123 7.370 1.00 90.75 176 PRO A C 1
ATOM 1414 O O . PRO A 1 176 ? -11.114 5.606 8.188 1.00 90.75 176 PRO A O 1
ATOM 1417 N N . ALA A 1 177 ? -11.797 5.912 6.056 1.00 93.19 177 ALA A N 1
ATOM 1418 C CA . ALA A 1 177 ? -10.675 5.199 5.472 1.00 93.19 177 ALA A CA 1
ATOM 1419 C C . ALA A 1 177 ? -9.359 5.889 5.858 1.00 93.19 177 ALA A C 1
ATOM 1421 O O . ALA A 1 177 ? -9.290 7.118 5.995 1.00 93.19 177 ALA A O 1
ATOM 1422 N N . HIS A 1 178 ? -8.316 5.090 6.030 1.00 92.81 178 HIS A N 1
ATOM 1423 C CA . HIS A 1 178 ? -6.959 5.578 6.234 1.00 92.81 178 HIS A CA 1
ATOM 1424 C C . HIS A 1 178 ? -5.983 4.685 5.483 1.00 92.81 178 HIS A C 1
ATOM 1426 O O . HIS A 1 178 ? -6.244 3.499 5.275 1.00 92.81 178 HIS A O 1
ATOM 1432 N N . SER A 1 179 ? -4.847 5.247 5.091 1.00 93.88 179 SER A N 1
ATOM 1433 C CA . SER A 1 179 ? -3.797 4.470 4.447 1.00 93.88 179 SER A CA 1
ATOM 1434 C C . SER A 1 179 ? -3.151 3.533 5.460 1.00 93.88 179 SER A C 1
ATOM 1436 O O . SER A 1 179 ? -2.559 3.958 6.454 1.00 93.88 179 SER A O 1
ATOM 1438 N N . ALA A 1 180 ? -3.329 2.233 5.232 1.00 95.62 180 ALA A N 1
ATOM 1439 C CA . ALA A 1 180 ? -2.865 1.166 6.123 1.00 95.62 180 ALA A CA 1
ATOM 1440 C C . ALA A 1 180 ? -1.922 0.184 5.418 1.00 95.62 180 ALA A C 1
ATOM 1442 O O . ALA A 1 180 ? -1.385 -0.729 6.048 1.00 95.62 180 ALA A O 1
ATOM 1443 N N . ALA A 1 181 ? -1.720 0.362 4.116 1.00 98.06 181 ALA A N 1
ATOM 1444 C CA . ALA A 1 181 ? -0.865 -0.474 3.299 1.00 98.06 181 ALA A CA 1
ATOM 1445 C C . ALA A 1 181 ? -0.213 0.347 2.182 1.00 98.06 181 ALA A C 1
ATOM 1447 O O . ALA A 1 181 ? -0.592 1.489 1.932 1.00 98.06 181 ALA A O 1
ATOM 1448 N N . VAL A 1 182 ? 0.794 -0.231 1.531 1.00 98.31 182 VAL A N 1
ATOM 1449 C CA . VAL A 1 182 ? 1.472 0.367 0.375 1.00 98.31 182 VAL A CA 1
ATOM 1450 C C . VAL A 1 182 ? 1.768 -0.713 -0.649 1.00 98.31 182 VAL A C 1
ATOM 1452 O O . VAL A 1 182 ? 2.307 -1.767 -0.303 1.00 98.31 182 VAL A O 1
ATOM 1455 N N . LEU A 1 183 ? 1.482 -0.434 -1.916 1.00 98.44 183 LEU A N 1
ATOM 1456 C CA . LEU A 1 183 ? 1.959 -1.227 -3.039 1.00 98.44 183 LEU A CA 1
ATOM 1457 C C . LEU A 1 183 ? 3.236 -0.597 -3.590 1.00 98.44 183 LEU A C 1
ATOM 1459 O O . LEU A 1 183 ? 3.248 0.579 -3.936 1.00 98.44 183 LEU A O 1
ATOM 1463 N N . THR A 1 184 ? 4.315 -1.368 -3.700 1.00 98.25 184 THR A N 1
ATOM 1464 C CA . THR A 1 184 ? 5.540 -0.915 -4.375 1.00 98.25 184 THR A CA 1
ATOM 1465 C C . THR A 1 184 ? 5.825 -1.729 -5.621 1.00 98.25 184 THR A C 1
ATOM 1467 O O . THR A 1 184 ? 5.743 -2.956 -5.566 1.00 98.25 184 THR A O 1
ATOM 1470 N N . LEU A 1 185 ? 6.238 -1.065 -6.698 1.00 97.88 185 LEU A N 1
ATOM 1471 C CA . LEU A 1 185 ? 6.642 -1.672 -7.960 1.00 97.88 185 LEU A CA 1
ATOM 1472 C C . LEU A 1 185 ? 8.121 -1.371 -8.200 1.00 97.88 185 LEU A C 1
ATOM 1474 O O . LEU A 1 185 ? 8.509 -0.214 -8.325 1.00 97.88 185 LEU A O 1
ATOM 1478 N N . GLY A 1 186 ? 8.952 -2.408 -8.278 1.00 96.75 186 GLY A N 1
ATOM 1479 C CA . GLY A 1 186 ? 10.318 -2.280 -8.787 1.00 96.75 186 GLY A CA 1
ATOM 1480 C C . GLY A 1 186 ? 10.304 -2.207 -10.310 1.00 96.75 186 GLY A C 1
ATOM 1481 O O . GLY A 1 186 ? 9.758 -3.110 -10.947 1.00 96.75 186 GLY A O 1
ATOM 1482 N N . LEU A 1 187 ? 10.905 -1.161 -10.877 1.00 96.56 187 LEU A N 1
ATOM 1483 C CA . LEU A 1 187 ? 10.845 -0.847 -12.303 1.00 96.56 187 LEU A CA 1
ATOM 1484 C C . LEU A 1 187 ? 12.235 -0.914 -12.961 1.00 96.56 187 LEU A C 1
ATOM 1486 O O . LEU A 1 187 ? 13.252 -0.648 -12.309 1.00 96.56 187 LEU A O 1
ATOM 1490 N N . PRO A 1 188 ? 12.320 -1.332 -14.236 1.00 94.69 188 PRO A N 1
ATOM 1491 C CA . PRO A 1 188 ? 13.595 -1.551 -14.913 1.00 94.69 188 PRO A CA 1
ATOM 1492 C C . PRO A 1 188 ? 14.300 -0.266 -15.362 1.00 94.69 188 PRO A C 1
ATOM 1494 O O . PRO A 1 188 ? 15.500 -0.330 -15.628 1.00 94.69 188 PRO A O 1
ATOM 1497 N N . GLU A 1 189 ? 13.597 0.865 -15.442 1.00 94.00 189 GLU A N 1
ATOM 1498 C CA . GLU A 1 189 ? 14.117 2.137 -15.962 1.00 94.00 189 GLU A CA 1
ATOM 1499 C C . GLU A 1 189 ? 14.068 3.263 -14.923 1.00 94.00 189 GLU A C 1
ATOM 1501 O O . GLU A 1 189 ? 13.625 3.051 -13.796 1.00 94.00 189 GLU A O 1
ATOM 1506 N N . GLU A 1 190 ? 14.576 4.439 -15.280 1.00 94.81 190 GLU A N 1
ATOM 1507 C CA . GLU A 1 190 ? 14.572 5.628 -14.420 1.00 94.81 190 GLU A CA 1
ATOM 1508 C C . GLU A 1 190 ? 13.151 6.183 -14.237 1.00 94.81 190 GLU A C 1
ATOM 1510 O O . GLU A 1 190 ? 12.310 6.090 -15.135 1.00 94.81 190 GLU A O 1
ATOM 1515 N N . ALA A 1 191 ? 12.894 6.793 -13.082 1.00 94.44 191 ALA A N 1
ATOM 1516 C CA . ALA A 1 191 ? 11.599 7.331 -12.675 1.00 94.44 191 ALA A CA 1
ATOM 1517 C C . ALA A 1 191 ? 11.016 8.307 -13.712 1.00 94.44 191 ALA A C 1
ATOM 1519 O O . ALA A 1 191 ? 9.834 8.230 -14.053 1.00 94.44 191 ALA A O 1
ATOM 1520 N N . SER A 1 192 ? 11.876 9.148 -14.296 1.00 93.62 192 SER A N 1
ATOM 1521 C CA . SER A 1 192 ? 11.501 10.170 -15.282 1.00 93.62 192 SER A CA 1
ATOM 1522 C C . SER A 1 192 ? 10.749 9.618 -16.503 1.00 93.62 192 SER A C 1
ATOM 1524 O O . SER A 1 192 ? 9.900 10.308 -17.073 1.00 93.62 192 SER A O 1
ATOM 1526 N N . ARG A 1 193 ? 11.009 8.361 -16.895 1.00 92.38 193 ARG A N 1
ATOM 1527 C CA . ARG A 1 193 ? 10.318 7.700 -18.013 1.00 92.38 193 ARG A CA 1
ATOM 1528 C C . ARG A 1 193 ? 8.855 7.390 -17.686 1.00 92.38 193 ARG A C 1
ATOM 1530 O O . ARG A 1 193 ? 7.990 7.472 -18.562 1.00 92.38 193 ARG A O 1
ATOM 1537 N N . TYR A 1 194 ? 8.576 7.051 -16.434 1.00 92.31 194 TYR A N 1
ATOM 1538 C CA . TYR A 1 194 ? 7.237 6.692 -15.975 1.00 92.31 194 TYR A CA 1
ATOM 1539 C C . TYR A 1 194 ? 6.419 7.923 -15.583 1.00 92.31 194 TYR A C 1
ATOM 1541 O O . TYR A 1 194 ? 5.216 7.948 -15.840 1.00 92.31 194 TYR A O 1
ATOM 1549 N N . ASP A 1 195 ? 7.062 8.976 -15.069 1.00 86.50 195 ASP A N 1
ATOM 1550 C CA . ASP A 1 195 ? 6.407 10.264 -14.800 1.00 86.50 195 ASP A CA 1
ATOM 1551 C C . ASP A 1 195 ? 5.786 10.863 -16.066 1.00 86.50 195 ASP A C 1
ATOM 1553 O O . ASP A 1 195 ? 4.619 11.271 -16.078 1.00 86.50 195 ASP A O 1
ATOM 1557 N N . ALA A 1 196 ? 6.543 10.839 -17.169 1.00 80.62 196 ALA A N 1
ATOM 1558 C CA . ALA A 1 196 ? 6.102 11.343 -18.468 1.00 80.62 196 ALA A CA 1
ATOM 1559 C C . ALA A 1 196 ? 4.897 10.577 -19.049 1.00 80.62 196 ALA A C 1
ATOM 1561 O O . ALA A 1 196 ? 4.202 11.097 -19.922 1.00 80.62 196 ALA A O 1
ATOM 1562 N N . SER A 1 197 ? 4.647 9.355 -18.572 1.00 86.50 197 SER A N 1
ATOM 1563 C CA . SER A 1 197 ? 3.586 8.458 -19.038 1.00 86.50 197 SER A CA 1
ATOM 1564 C C . SER A 1 197 ? 2.549 8.137 -17.957 1.00 86.50 197 SER A C 1
ATOM 1566 O O . SER A 1 197 ? 1.760 7.212 -18.127 1.00 86.50 197 SER A O 1
ATOM 1568 N N . SER A 1 198 ? 2.486 8.924 -16.876 1.00 87.88 198 SER A N 1
ATOM 1569 C CA . SER A 1 198 ? 1.568 8.711 -15.740 1.00 87.88 198 SER A CA 1
ATOM 1570 C C . SER A 1 198 ? 0.104 8.503 -16.131 1.00 87.88 198 SER A C 1
ATOM 1572 O O . SER A 1 198 ? -0.564 7.640 -15.568 1.00 87.88 198 SER A O 1
ATOM 1574 N N . MET A 1 199 ? -0.384 9.200 -17.161 1.00 88.12 199 MET A N 1
ATOM 1575 C CA . MET A 1 199 ? -1.752 9.025 -17.673 1.00 88.12 199 MET A CA 1
ATOM 1576 C C . MET A 1 199 ? -2.047 7.612 -18.209 1.00 88.12 199 MET A C 1
ATOM 1578 O O . MET A 1 199 ? -3.213 7.238 -18.286 1.00 88.12 199 MET A O 1
ATOM 1582 N N . MET A 1 200 ? -1.022 6.835 -18.576 1.00 89.12 200 MET A N 1
ATOM 1583 C CA . MET A 1 200 ? -1.168 5.483 -19.130 1.00 89.12 200 MET A CA 1
ATOM 1584 C C . MET A 1 200 ? -1.348 4.413 -18.050 1.00 89.12 200 MET A C 1
ATOM 1586 O O . MET A 1 200 ? -1.992 3.402 -18.309 1.00 89.12 200 MET A O 1
ATOM 1590 N N . TRP A 1 201 ? -0.804 4.629 -16.847 1.00 94.56 201 TRP A N 1
ATOM 1591 C CA . TRP A 1 201 ? -0.762 3.607 -15.794 1.00 94.56 201 TRP A CA 1
ATOM 1592 C C . TRP A 1 201 ? -1.443 4.009 -14.485 1.00 94.56 201 TRP A C 1
ATOM 1594 O O . TRP A 1 201 ? -1.802 3.130 -13.702 1.00 94.56 201 TRP A O 1
ATOM 1604 N N . ALA A 1 202 ? -1.657 5.305 -14.227 1.00 94.81 202 ALA A N 1
ATOM 1605 C CA . ALA A 1 202 ? -2.218 5.774 -12.958 1.00 94.81 202 ALA A CA 1
ATOM 1606 C C 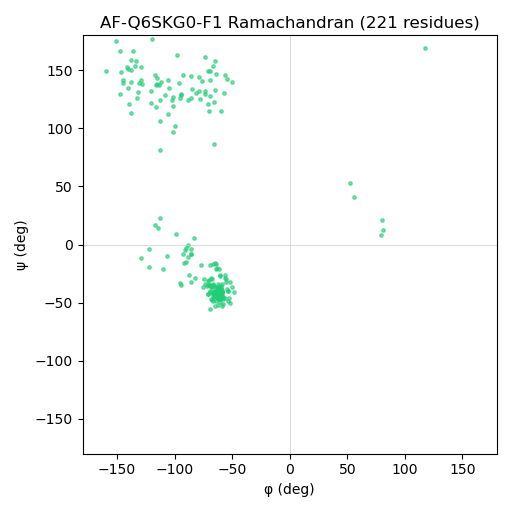. ALA A 1 202 ? -3.627 5.223 -12.692 1.00 94.81 202 ALA A C 1
ATOM 1608 O O . ALA A 1 202 ? -3.942 4.900 -11.551 1.00 94.81 202 ALA A O 1
ATOM 1609 N N . GLY A 1 203 ? -4.448 5.069 -13.739 1.00 96.06 203 GLY A N 1
ATOM 1610 C CA . GLY A 1 203 ? -5.785 4.476 -13.628 1.00 96.06 203 GLY A CA 1
ATOM 1611 C C . GLY A 1 203 ? -5.736 3.027 -13.147 1.00 96.06 203 GLY A C 1
ATOM 1612 O O . GLY A 1 203 ? -6.350 2.694 -12.141 1.00 96.06 203 GLY A O 1
ATOM 1613 N N . SER A 1 204 ? -4.928 2.191 -13.804 1.00 97.38 204 SER A N 1
ATOM 1614 C CA . SER A 1 204 ? -4.750 0.788 -13.414 1.00 97.38 204 SER A CA 1
ATOM 1615 C C . SER A 1 204 ? -4.176 0.646 -12.008 1.00 97.38 204 SER A C 1
ATOM 1617 O O . SER A 1 204 ? -4.609 -0.216 -11.251 1.00 97.38 204 SER A O 1
ATOM 1619 N N . LEU A 1 205 ? -3.231 1.510 -11.629 1.00 97.69 205 LEU A N 1
ATOM 1620 C CA . LEU A 1 205 ? -2.679 1.500 -10.277 1.00 97.69 205 LEU A CA 1
ATOM 1621 C C . LEU A 1 205 ? -3.730 1.866 -9.223 1.00 97.69 205 LEU A C 1
ATOM 1623 O O . LEU A 1 205 ? -3.76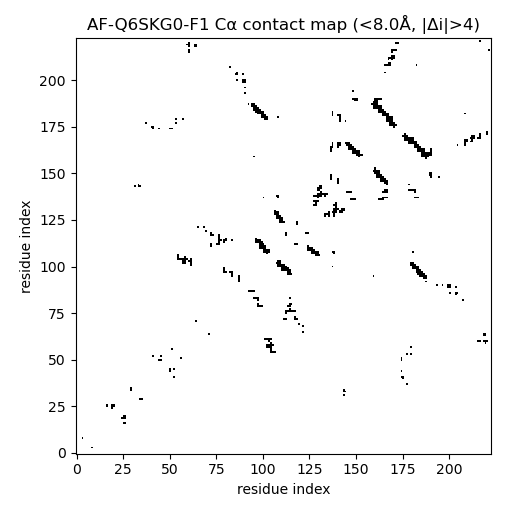4 1.230 -8.174 1.00 97.69 205 LEU A O 1
ATOM 1627 N N . ALA A 1 206 ? -4.571 2.867 -9.496 1.00 96.62 206 ALA A N 1
ATOM 1628 C CA . ALA A 1 206 ? -5.647 3.268 -8.597 1.00 96.62 206 ALA A CA 1
ATOM 1629 C C . ALA A 1 206 ? -6.689 2.151 -8.436 1.00 96.62 206 ALA A C 1
ATOM 1631 O O . ALA A 1 206 ? -7.045 1.821 -7.312 1.00 96.62 206 ALA A O 1
ATOM 1632 N N . GLU A 1 207 ? -7.101 1.504 -9.530 1.00 97.81 207 GLU A N 1
ATOM 1633 C CA . GLU A 1 207 ? -8.030 0.365 -9.485 1.00 97.81 207 GLU A CA 1
ATOM 1634 C C . GLU A 1 207 ? -7.469 -0.807 -8.665 1.00 97.81 207 GLU A C 1
ATOM 1636 O O . GLU A 1 207 ? -8.173 -1.380 -7.833 1.00 97.81 207 GLU A O 1
ATOM 1641 N N . ILE A 1 208 ? -6.184 -1.133 -8.849 1.00 98.44 208 ILE A N 1
ATOM 1642 C CA . ILE A 1 208 ? -5.499 -2.171 -8.068 1.00 98.44 208 ILE A CA 1
ATOM 1643 C C . ILE A 1 208 ? -5.422 -1.771 -6.589 1.00 98.44 208 ILE A C 1
ATOM 1645 O O . ILE A 1 208 ? -5.693 -2.595 -5.716 1.00 98.44 208 ILE A O 1
ATOM 1649 N N . ALA A 1 209 ? -5.069 -0.520 -6.286 1.00 97.69 209 ALA A N 1
ATOM 1650 C CA . ALA A 1 209 ? -5.001 -0.030 -4.911 1.00 97.69 209 ALA A CA 1
ATOM 1651 C C . ALA A 1 209 ? -6.376 -0.065 -4.222 1.00 97.69 209 ALA A C 1
ATOM 1653 O O . ALA A 1 209 ? -6.463 -0.522 -3.083 1.00 97.69 209 ALA A O 1
ATOM 1654 N N . ASP A 1 210 ? -7.444 0.333 -4.915 1.00 97.50 210 ASP A N 1
ATOM 1655 C CA . ASP A 1 210 ? -8.818 0.277 -4.408 1.00 97.50 210 ASP A CA 1
ATOM 1656 C C . ASP A 1 210 ? -9.257 -1.168 -4.136 1.00 97.50 210 ASP A C 1
ATOM 1658 O O . ASP A 1 210 ? -9.821 -1.462 -3.077 1.00 97.50 210 ASP A O 1
ATOM 1662 N N . GLN A 1 211 ? -8.953 -2.096 -5.053 1.00 98.31 211 GLN A N 1
ATOM 1663 C CA . GLN A 1 211 ? -9.241 -3.517 -4.861 1.00 98.31 211 GLN A CA 1
ATOM 1664 C C . GLN A 1 211 ? -8.502 -4.072 -3.638 1.00 98.31 211 GLN A C 1
ATOM 1666 O O . GLN A 1 211 ? -9.127 -4.711 -2.789 1.00 98.31 211 GLN A O 1
ATOM 1671 N N . TRP A 1 212 ? -7.205 -3.783 -3.498 1.00 98.44 212 TRP A N 1
ATOM 1672 C CA . TRP A 1 212 ? -6.449 -4.159 -2.304 1.00 98.44 212 TRP A CA 1
ATOM 1673 C C . TRP A 1 212 ? -7.050 -3.553 -1.039 1.00 98.44 212 TRP A C 1
ATOM 1675 O O . TRP A 1 212 ? -7.164 -4.247 -0.033 1.00 98.44 212 TRP A O 1
ATOM 1685 N N . GLY A 1 213 ? -7.477 -2.289 -1.073 1.00 98.12 213 GLY A N 1
ATOM 1686 C CA . GLY A 1 213 ? -8.156 -1.648 0.051 1.00 98.12 213 GLY A CA 1
ATOM 1687 C C . GLY A 1 213 ? -9.360 -2.463 0.527 1.00 98.12 213 GLY A C 1
ATOM 1688 O O . GLY A 1 213 ? -9.480 -2.766 1.717 1.00 98.12 213 GLY A O 1
ATOM 1689 N N . LEU A 1 214 ? -10.214 -2.889 -0.406 1.00 98.00 214 LEU A N 1
ATOM 1690 C CA . LEU A 1 214 ? -11.388 -3.715 -0.116 1.00 98.00 214 LEU A CA 1
ATOM 1691 C C . LEU A 1 214 ? -11.013 -5.114 0.389 1.00 98.00 214 LEU A C 1
ATOM 1693 O O . LEU A 1 214 ? -11.583 -5.570 1.378 1.00 98.00 214 LEU A O 1
ATOM 1697 N N . GLU A 1 215 ? -10.043 -5.780 -0.238 1.00 97.50 215 GLU A N 1
ATOM 1698 C CA . GLU A 1 215 ? -9.586 -7.113 0.178 1.00 97.50 215 GLU A CA 1
ATOM 1699 C C . GLU A 1 215 ? -9.010 -7.102 1.601 1.00 97.50 215 GLU A C 1
ATOM 1701 O O . GLU A 1 215 ? -9.368 -7.941 2.433 1.00 97.50 215 GLU A O 1
ATOM 1706 N N . LEU A 1 216 ? -8.166 -6.116 1.915 1.00 98.06 216 LEU A N 1
ATOM 1707 C CA . LEU A 1 216 ? -7.584 -5.948 3.246 1.00 98.06 216 LEU A CA 1
ATOM 1708 C C . LEU A 1 216 ? -8.656 -5.615 4.293 1.00 98.06 216 LEU A C 1
ATOM 1710 O O . LEU A 1 216 ? -8.614 -6.146 5.407 1.00 98.06 216 LEU A O 1
ATOM 1714 N N . SER A 1 217 ? -9.627 -4.767 3.938 1.00 97.69 217 SER A N 1
ATOM 1715 C CA . SER A 1 217 ? -10.773 -4.455 4.797 1.00 97.69 217 SER A CA 1
ATOM 1716 C C . SER A 1 217 ? -11.597 -5.704 5.096 1.00 97.69 217 SER A C 1
ATOM 1718 O O . SER A 1 217 ? -11.903 -5.962 6.257 1.00 97.69 217 SER A O 1
ATOM 1720 N N . ALA A 1 218 ? -11.903 -6.519 4.084 1.00 96.88 218 ALA A N 1
ATOM 1721 C CA . ALA A 1 218 ? -12.711 -7.726 4.248 1.00 96.88 218 ALA A CA 1
ATOM 1722 C C . ALA A 1 218 ? -12.056 -8.751 5.187 1.00 96.88 218 ALA A C 1
ATOM 1724 O O . ALA A 1 218 ? -12.727 -9.442 5.949 1.00 96.88 218 ALA A O 1
ATOM 1725 N N . VAL A 1 219 ? -10.723 -8.840 5.192 1.00 96.56 219 VAL A N 1
ATOM 1726 C CA . VAL A 1 219 ? -10.003 -9.700 6.144 1.00 96.56 219 VAL A CA 1
ATOM 1727 C C . VAL A 1 219 ? -10.120 -9.188 7.583 1.00 96.56 219 VAL A C 1
ATOM 1729 O O . VAL A 1 219 ? -10.159 -9.999 8.513 1.00 96.56 219 VAL A O 1
ATOM 1732 N N . ALA A 1 220 ? -10.118 -7.868 7.775 1.00 95.25 220 ALA A N 1
ATOM 1733 C CA . ALA A 1 220 ? -9.993 -7.241 9.086 1.00 95.25 220 ALA A CA 1
ATOM 1734 C C . ALA 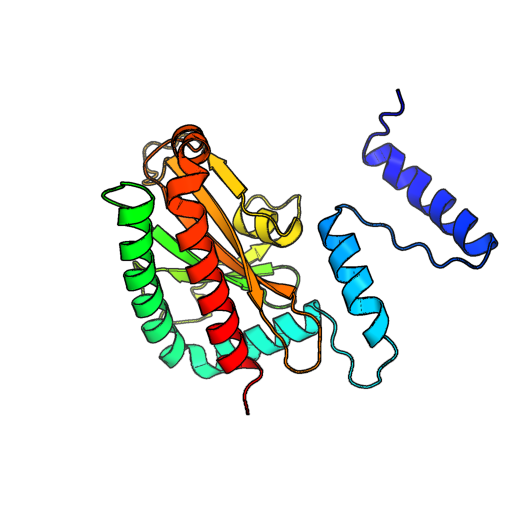A 1 220 ? -11.332 -6.890 9.751 1.00 95.25 220 ALA A C 1
ATOM 1736 O O . ALA A 1 220 ? -11.426 -6.963 10.978 1.00 95.25 220 ALA A O 1
ATOM 1737 N N . PHE A 1 221 ? -12.338 -6.500 8.966 1.00 93.56 221 PHE A N 1
ATOM 1738 C CA . PHE A 1 221 ? -13.534 -5.809 9.456 1.00 93.56 221 PHE A CA 1
ATOM 1739 C C . PHE A 1 221 ? -14.860 -6.422 8.993 1.00 93.56 221 PHE A C 1
ATOM 1741 O O . PHE A 1 221 ? -15.890 -6.078 9.572 1.00 93.56 221 PHE A O 1
ATOM 1748 N N . ASP A 1 222 ? -14.858 -7.344 8.024 1.00 85.69 222 ASP A N 1
ATOM 1749 C CA . ASP A 1 222 ? -16.072 -8.091 7.687 1.00 85.69 222 ASP A CA 1
ATOM 1750 C C . ASP A 1 222 ? -16.258 -9.257 8.678 1.00 85.69 222 ASP A C 1
ATOM 1752 O O . ASP A 1 222 ? -15.332 -10.025 8.977 1.00 85.69 222 ASP A O 1
ATOM 1756 N N . HIS A 1 223 ? -17.466 -9.364 9.234 1.00 54.91 223 HIS A N 1
ATOM 1757 C CA . HIS A 1 223 ? -17.895 -10.403 10.175 1.00 54.91 223 HIS A CA 1
ATOM 1758 C C . HIS A 1 223 ? -19.130 -11.129 9.649 1.00 54.91 223 HIS A C 1
ATOM 1760 O O . HIS A 1 223 ? -20.092 -10.438 9.244 1.00 54.91 223 HIS A O 1
#

Solvent-accessible surface area (backbone atoms only — not comparable to full-atom values): 12263 Å² total; per-residue (Å²): 138,88,85,73,51,73,69,60,44,62,68,44,48,58,61,56,42,50,57,38,41,76,74,74,42,84,74,80,89,67,96,48,75,52,56,47,53,51,48,64,62,44,60,84,42,69,83,45,94,82,58,69,53,69,48,54,49,20,28,48,38,37,54,40,48,61,78,41,38,79,68,46,36,56,54,50,18,59,47,34,45,53,52,41,51,55,47,26,64,41,66,74,41,99,60,70,45,40,31,40,28,37,27,54,42,77,62,31,33,31,49,71,41,30,41,92,52,74,74,92,50,78,88,74,45,53,74,44,55,46,27,76,88,29,93,41,63,54,18,22,13,50,49,56,66,38,77,41,68,39,64,50,81,92,49,98,87,56,84,47,32,11,39,39,19,35,40,18,52,27,58,47,99,91,47,78,60,42,70,39,28,26,44,32,35,37,29,68,49,56,35,72,67,52,63,79,43,39,89,60,31,51,63,62,50,49,55,51,32,51,51,50,10,52,55,54,24,49,63,47,72,62,131